Protein AF-0000000075743462 (afdb_homodimer)

Radius of gyration: 21.36 Å; Cα contacts (8 Å, |Δi|>4): 376; chains: 2; bounding box: 49×54×56 Å

Nearest PDB structures (foldseek):
  2x4h-assembly1_D  TM=9.339E-01  e=4.392E-09  Saccharolobus solfataricus P2
  2h09-assembly1_A-2  TM=7.611E-01  e=5.232E-05  Escherichia coli
  6kta-assembly1_A  TM=7.921E-01  e=6.345E-04  Halalkalibacterium halodurans C-125
  7oyk-assembly1_BBB  TM=9.539E-01  e=8.577E-03  Bacillus subtilis subsp. subtilis str. 168
  1on2-assembly1_B  TM=6.871E-01  e=6.699E-04  Bacillus subtilis

Sequence (288 aa):
MVDLGEVTVKELEYLRAINGEGSPISITSLSRKLGRSASSVYEEINHLASKGFVTKNPDGVCLTSDGKLLLELVDNSHRIIETWLVSLGFSVEEACRLASKMETTMPIEVLRKLYENMGKPSSCPHGKPITFEDTALRAVNTHNMVDLGEVTVKELEYLRAINGEGSPISITSLSRKLGRSASSVYEEINHLASKGFVTKNPDGVCLTSDGKLLLELVDNSHRIIETWLVSLGFSVEEACRLASKMETTMPIEVLRKLYENMGKPSSCPHGKPITFEDTALRAVNTHN

InterPro domains:
  IPR001367 Iron dependent repressor, metal binding and dimerisation domain [PF02742] (64-130)
  IPR022689 Iron dependent repressor [SM00529] (26-123)
  IPR036388 Winged helix-like DNA-binding domain superfamily [G3DSA:1.10.10.10] (2-131)
  IPR036390 Winged helix DNA-binding domain superfamily [SSF46785] (10-86)
  IPR036421 Iron dependent repressor, metal binding and dimerisation domain superfamily [SSF47979] (64-134)
  IPR050536 MntR/IdeR Metal-Dependent Regulators [PTHR33238] (7-140)
  IPR057524 Csa3, HTH domain [PF25212] (8-60)

Organism: Caldivirga maquilingensis (strain ATCC 700844 / DSM 13496 / JCM 10307 / IC-167) (NCBI:txid397948)

Foldseek 3Di:
DQALLVADLVRLVLLVLCPDDPPVDALVRSCVVVVHDSVVSVVSLVVCVVVVQWDADPSHIHGDPSVVLNNLQLVLLLQLQLQLVVVVPDDSVVSNVVSSVCSSPDGPVVSVVSCVVVPNDQGGPVRHGRPNVVSVVCNVPVVD/DQALLVADLVRLVLLVLCPDDPPQDALVRSCVVVVHDSVVSVVSLVVCVVVVQWDADPSHIHGDPSVVLNNLQLVLLLQLQLQLVVVVPDDSVVSNVVSSVCSSPDGPVVSVVSCVVVPNDQGGPVRHGRPNVVSVVCNVPVVD

pLDDT: mean 92.66, std 9.6, range [35.44, 98.56]

Solvent-accessible surface area (backbone atoms only — not comparable to full-atom values): 15545 Å² total; per-residue (Å²): 104,70,54,60,74,75,46,50,74,70,53,47,53,52,52,52,69,41,53,53,95,58,55,45,37,42,64,65,57,48,15,63,74,68,72,46,54,53,69,59,47,50,53,50,49,54,51,37,33,74,72,49,30,32,46,78,51,98,74,20,32,34,66,30,72,60,27,49,50,46,51,49,48,38,49,29,37,27,36,50,42,22,41,51,34,36,74,72,66,41,50,70,68,55,13,50,58,54,18,71,65,32,30,44,54,59,54,66,70,56,48,51,49,52,38,54,75,66,66,57,58,60,48,23,90,88,62,48,75,43,56,51,73,64,48,53,49,51,29,64,48,66,70,108,106,69,54,60,74,75,48,50,74,68,55,46,53,52,52,50,69,43,52,52,95,59,56,46,37,40,63,66,57,49,14,63,73,68,72,45,52,54,68,59,45,50,53,50,49,53,50,38,33,77,73,49,31,32,46,80,52,97,75,20,33,34,66,31,75,60,28,48,49,46,51,51,47,38,51,27,38,27,36,49,44,21,41,51,34,34,74,74,67,41,52,69,69,56,14,48,59,52,17,70,64,32,30,46,54,60,53,67,72,56,49,50,49,51,36,55,73,66,64,55,58,59,47,25,89,88,63,49,74,44,56,49,73,63,48,54,50,52,28,64,49,66,73,106

Structure (mmCIF, N/CA/C/O backbone):
data_AF-0000000075743462-model_v1
#
loop_
_entity.id
_entity.type
_entity.pdbx_description
1 polymer 'Iron dependent repressor'
#
loop_
_atom_site.group_PDB
_atom_site.id
_atom_site.type_symbol
_atom_site.label_atom_id
_atom_site.label_alt_id
_atom_site.label_comp_id
_atom_site.label_asym_id
_atom_site.label_entity_id
_atom_site.label_seq_id
_atom_site.pdbx_PDB_ins_code
_atom_site.Cartn_x
_atom_site.Cartn_y
_atom_site.Cartn_z
_atom_site.occupancy
_atom_site.B_iso_or_equiv
_atom_site.auth_seq_id
_atom_site.auth_comp_id
_atom_site.auth_asym_id
_atom_site.auth_atom_id
_atom_site.pdbx_PDB_model_num
ATOM 1 N N . MET A 1 1 ? -6.039 -1.307 -19.5 1 64.56 1 MET A N 1
ATOM 2 C CA . MET A 1 1 ? -4.773 -1.609 -18.844 1 64.56 1 MET A CA 1
ATOM 3 C C . MET A 1 1 ? -5.008 -2.15 -17.438 1 64.56 1 MET A C 1
ATOM 5 O O . MET A 1 1 ? -5.848 -1.629 -16.703 1 64.56 1 MET A O 1
ATOM 9 N N . VAL A 1 2 ? -4.473 -3.447 -17.234 1 73.94 2 VAL A N 1
ATOM 10 C CA . VAL A 1 2 ? -4.559 -4.047 -15.906 1 73.94 2 VAL A CA 1
ATOM 11 C C . VAL A 1 2 ? -3.461 -3.482 -15.008 1 73.94 2 VAL A C 1
ATOM 13 O O . VAL A 1 2 ? -2.289 -3.463 -15.391 1 73.94 2 VAL A O 1
ATOM 16 N N . ASP A 1 3 ? -3.971 -2.877 -13.875 1 77.25 3 ASP A N 1
ATOM 17 C CA . ASP A 1 3 ? -3.02 -2.246 -12.961 1 77.25 3 ASP A CA 1
ATOM 18 C C . ASP A 1 3 ? -3.135 -2.828 -11.555 1 77.25 3 ASP A C 1
ATOM 20 O O . ASP A 1 3 ? -4.242 -3.078 -11.07 1 77.25 3 ASP A O 1
ATOM 24 N N . LEU A 1 4 ? -1.992 -3.107 -10.922 1 77.62 4 LEU A N 1
ATOM 25 C CA . LEU A 1 4 ? -1.907 -3.713 -9.594 1 77.62 4 LEU A CA 1
ATOM 26 C C . LEU A 1 4 ? -2.785 -2.965 -8.602 1 77.62 4 LEU A C 1
ATOM 28 O O . LEU A 1 4 ? -3.389 -3.576 -7.715 1 77.62 4 LEU A O 1
ATOM 32 N N . GLY A 1 5 ? -2.82 -1.7 -8.773 1 72.69 5 GLY A N 1
ATOM 33 C CA . GLY A 1 5 ? -3.537 -0.87 -7.82 1 72.69 5 GLY A CA 1
ATOM 34 C C . GLY A 1 5 ? -5.043 -0.942 -7.98 1 72.69 5 GLY A C 1
ATOM 35 O O . GLY A 1 5 ? -5.785 -0.333 -7.207 1 72.69 5 GLY A O 1
ATOM 36 N N . GLU A 1 6 ? -5.473 -1.768 -8.844 1 74.25 6 GLU A N 1
ATOM 37 C CA . GLU A 1 6 ? -6.898 -1.86 -9.133 1 74.25 6 GLU A CA 1
ATOM 38 C C . GLU A 1 6 ? -7.582 -2.879 -8.227 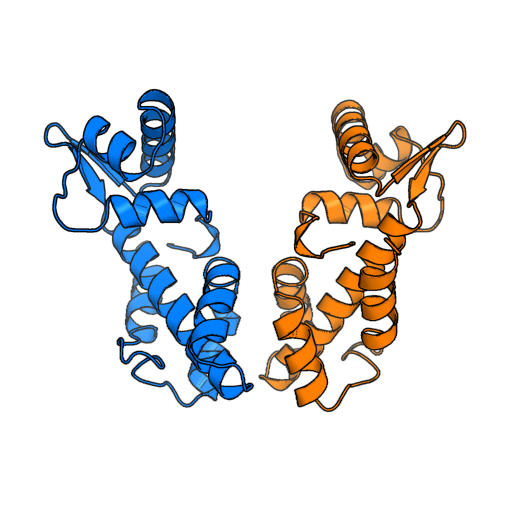1 74.25 6 GLU A C 1
ATOM 40 O O . GLU A 1 6 ? -8.805 -3.021 -8.258 1 74.25 6 GLU A O 1
ATOM 45 N N . VAL A 1 7 ? -6.773 -3.533 -7.465 1 87.62 7 VAL A N 1
ATOM 46 C CA . VAL A 1 7 ? -7.363 -4.613 -6.68 1 87.62 7 VAL A CA 1
ATOM 47 C C . VAL A 1 7 ? -7.016 -4.426 -5.203 1 87.62 7 VAL A C 1
ATOM 49 O O . VAL A 1 7 ? -5.887 -4.059 -4.867 1 87.62 7 VAL A O 1
ATOM 52 N N . THR A 1 8 ? -7.988 -4.633 -4.398 1 88.19 8 THR A N 1
ATOM 53 C CA . THR A 1 8 ? -7.766 -4.637 -2.957 1 88.19 8 THR A CA 1
ATOM 54 C C . THR A 1 8 ? -7.363 -6.027 -2.475 1 88.19 8 THR A C 1
ATOM 56 O O . THR A 1 8 ? -7.488 -7.004 -3.213 1 88.19 8 THR A O 1
ATOM 59 N N . VAL A 1 9 ? -6.898 -6.047 -1.273 1 88.62 9 VAL A N 1
ATOM 60 C CA . VAL A 1 9 ? -6.52 -7.316 -0.665 1 88.62 9 VAL A CA 1
ATOM 61 C C . VAL A 1 9 ? -7.723 -8.25 -0.631 1 88.62 9 VAL A C 1
ATOM 63 O O . VAL A 1 9 ? -7.605 -9.438 -0.947 1 88.62 9 VAL A O 1
ATOM 66 N N . LYS A 1 10 ? -8.883 -7.664 -0.327 1 91.44 10 LYS A N 1
ATOM 67 C CA . LYS A 1 10 ? -10.094 -8.469 -0.278 1 91.44 10 LYS A CA 1
ATOM 68 C C . LYS A 1 10 ? -10.453 -9.016 -1.658 1 91.44 10 LYS A C 1
ATOM 70 O O . LYS A 1 10 ? -10.773 -10.195 -1.8 1 91.44 10 LYS A O 1
ATOM 75 N N . GLU A 1 11 ? -10.383 -8.172 -2.59 1 94.38 11 GLU A N 1
ATOM 76 C CA . GLU A 1 11 ? -10.695 -8.602 -3.953 1 94.38 11 GLU A CA 1
ATOM 77 C C . GLU A 1 11 ? -9.727 -9.688 -4.422 1 94.38 11 GLU A C 1
ATOM 79 O O . GLU A 1 11 ? -10.133 -10.633 -5.105 1 94.38 11 GLU A O 1
ATOM 84 N N . LEU A 1 12 ? -8.547 -9.531 -4.023 1 94.38 12 LEU A N 1
ATOM 85 C CA . LEU A 1 12 ? -7.543 -10.523 -4.391 1 94.38 12 LEU A CA 1
ATOM 86 C C . LEU A 1 12 ? -7.891 -11.891 -3.812 1 94.38 12 LEU A C 1
ATOM 88 O O . LEU A 1 12 ? -7.703 -12.914 -4.473 1 94.38 12 LEU A O 1
ATOM 92 N N . GLU A 1 13 ? -8.383 -11.906 -2.645 1 93.75 13 GLU A N 1
ATOM 93 C CA . GLU A 1 13 ? -8.789 -13.164 -2.025 1 93.75 13 GLU A CA 1
ATOM 94 C C . GLU A 1 13 ? -9.867 -13.859 -2.85 1 93.75 13 GLU A C 1
ATOM 96 O O . GLU A 1 13 ? -9.828 -15.078 -3.02 1 93.75 13 GLU A O 1
ATOM 101 N N . TYR A 1 14 ? -10.766 -13.086 -3.307 1 95.44 14 TYR A N 1
ATOM 102 C CA . TYR A 1 14 ? -11.82 -13.641 -4.148 1 95.44 14 TYR A CA 1
ATOM 103 C C . TYR A 1 14 ? -11.25 -14.203 -5.445 1 95.44 14 TYR A C 1
ATOM 105 O O . TYR A 1 14 ? -11.578 -15.328 -5.84 1 95.44 14 TYR A O 1
ATOM 113 N N . LEU A 1 15 ? -10.391 -13.422 -6.043 1 95.75 15 LEU A N 1
ATOM 114 C CA . LEU A 1 15 ? -9.836 -13.836 -7.328 1 95.75 15 LEU A CA 1
ATOM 115 C C . LEU A 1 15 ? -9.023 -15.117 -7.18 1 95.75 15 LEU A C 1
ATOM 117 O O . LEU A 1 15 ? -9.109 -16.016 -8.023 1 95.75 15 LEU A O 1
ATOM 121 N N . ARG A 1 16 ? -8.336 -15.172 -6.16 1 94.81 16 ARG A N 1
ATOM 122 C CA . ARG A 1 16 ? -7.539 -16.375 -5.91 1 94.81 16 ARG A CA 1
ATOM 123 C C . ARG A 1 16 ? -8.438 -17.578 -5.668 1 94.81 16 ARG A C 1
ATOM 125 O O . ARG A 1 16 ? -8.141 -18.688 -6.133 1 94.81 16 ARG A O 1
ATOM 132 N N . ALA A 1 17 ? -9.469 -17.359 -4.926 1 95 17 ALA A N 1
ATOM 133 C CA . ALA A 1 17 ? -10.398 -18.453 -4.629 1 95 17 ALA A CA 1
ATOM 134 C C . ALA A 1 17 ? -11.07 -18.953 -5.902 1 95 17 ALA A C 1
ATOM 136 O O . ALA A 1 17 ? -11.367 -20.141 -6.02 1 95 17 ALA A O 1
ATOM 137 N N . ILE A 1 18 ? -11.266 -18.062 -6.727 1 96.12 18 ILE A N 1
ATOM 138 C CA . ILE A 1 18 ? -11.93 -18.391 -7.98 1 96.12 18 ILE A CA 1
ATOM 139 C C . ILE A 1 18 ? -10.953 -19.109 -8.906 1 96.12 18 ILE A C 1
ATOM 141 O O . ILE A 1 18 ? -11.352 -20 -9.672 1 96.12 18 ILE A O 1
ATOM 145 N N . ASN A 1 19 ? -9.648 -18.594 -8.648 1 88.88 19 ASN A N 1
ATOM 146 C CA . ASN A 1 19 ? -8.578 -19.141 -9.484 1 88.88 19 ASN A CA 1
ATOM 147 C C . ASN A 1 19 ? -8.234 -20.578 -9.086 1 88.88 19 ASN A C 1
ATOM 149 O O . ASN A 1 19 ? -8.086 -20.875 -7.898 1 88.88 19 ASN A O 1
ATOM 153 N N . GLY A 1 20 ? -8.516 -21.516 -9.648 1 75.75 20 GLY A N 1
ATOM 154 C CA . GLY A 1 20 ? -8.07 -22.859 -9.297 1 75.75 20 GLY A CA 1
ATOM 155 C C . GLY A 1 20 ? -9.031 -23.938 -9.75 1 75.75 20 GLY A C 1
ATOM 156 O O . GLY A 1 20 ? -9.914 -23.688 -10.57 1 75.75 20 GLY A O 1
ATOM 157 N N . GLU A 1 21 ? -8.68 -24.969 -8.953 1 67.88 21 GLU A N 1
ATOM 158 C CA . GLU A 1 21 ? -9.414 -26.188 -9.289 1 67.88 21 GLU A CA 1
ATOM 159 C C . GLU A 1 21 ? -10.891 -26.062 -8.922 1 67.88 21 GLU A C 1
ATOM 161 O O . GLU A 1 21 ? -11.227 -25.625 -7.82 1 67.88 21 GLU A O 1
ATOM 166 N N . GLY A 1 22 ? -11.734 -26.094 -9.977 1 72.94 22 GLY A N 1
ATOM 167 C CA . GLY A 1 22 ? -13.172 -26.094 -9.719 1 72.94 22 GLY A CA 1
ATOM 168 C C . GLY A 1 22 ? -13.891 -24.953 -10.422 1 72.94 22 GLY A C 1
ATOM 169 O O . GLY A 1 22 ? -15.07 -24.703 -10.164 1 72.94 22 GLY A O 1
ATOM 170 N N . SER A 1 23 ? -12.984 -24.266 -11.047 1 83.12 23 SER A N 1
ATOM 171 C CA . SER A 1 23 ? -13.648 -23.219 -11.82 1 83.12 23 SER A CA 1
ATOM 172 C C . SER A 1 23 ? -14.344 -23.797 -13.047 1 83.12 23 SER A C 1
ATOM 174 O O . SER A 1 23 ? -13.82 -24.719 -13.688 1 83.12 23 SER A O 1
ATOM 176 N N . PRO A 1 24 ? -15.531 -23.422 -13.281 1 93.25 24 PRO A N 1
ATOM 177 C CA . PRO A 1 24 ? -16.312 -22.375 -12.625 1 93.25 24 PRO A CA 1
ATOM 178 C C . PRO A 1 24 ? -16.797 -22.797 -11.227 1 93.25 24 PRO A C 1
ATOM 180 O O . PRO A 1 24 ? -17 -23.984 -10.969 1 93.25 24 PRO A O 1
ATOM 183 N N . ILE A 1 25 ? -16.891 -21.828 -10.367 1 95.69 25 ILE A N 1
ATOM 184 C CA . ILE A 1 25 ? -17.266 -22.094 -8.984 1 95.69 25 ILE A CA 1
ATOM 185 C C . ILE A 1 25 ? -18.578 -21.375 -8.664 1 95.69 25 ILE A C 1
ATOM 187 O O . ILE A 1 25 ? -18.797 -20.25 -9.094 1 95.69 25 ILE A O 1
ATOM 191 N N . SER A 1 26 ? -19.422 -22 -7.922 1 95 26 SER A N 1
ATOM 192 C CA . SER A 1 26 ? -20.719 -21.406 -7.574 1 95 26 SER A CA 1
ATOM 193 C C . SER A 1 26 ? -20.578 -20.406 -6.43 1 95 26 SER A C 1
ATOM 195 O O . SER A 1 26 ? -19.609 -20.469 -5.66 1 95 26 SER A O 1
ATOM 197 N N . ILE A 1 27 ? -21.562 -19.578 -6.309 1 95.12 27 ILE A N 1
ATOM 198 C CA . ILE A 1 27 ? -21.609 -18.609 -5.223 1 95.12 27 ILE A CA 1
ATOM 199 C C . ILE A 1 27 ? -21.609 -19.328 -3.877 1 95.12 27 ILE A C 1
ATOM 201 O O . ILE A 1 27 ? -20.906 -18.922 -2.945 1 95.12 27 ILE A O 1
ATOM 205 N N . THR A 1 28 ? -22.312 -20.422 -3.848 1 95.19 28 THR A N 1
ATOM 206 C CA . THR A 1 28 ? -22.406 -21.188 -2.613 1 95.19 28 THR A CA 1
ATOM 207 C C . THR A 1 28 ? -21.047 -21.781 -2.229 1 95.19 28 THR A C 1
ATOM 209 O O . THR A 1 28 ? -20.641 -21.688 -1.07 1 95.19 28 THR A O 1
ATOM 212 N N . SER A 1 29 ? -20.375 -22.359 -3.135 1 95.12 29 SER A N 1
ATOM 213 C CA . SER A 1 29 ? -19.062 -22.938 -2.879 1 95.12 29 SER A CA 1
ATOM 214 C C . SER A 1 29 ? -18.062 -21.859 -2.482 1 95.12 29 SER A C 1
ATOM 216 O O . SER A 1 29 ? -17.234 -22.062 -1.598 1 95.12 29 SER A O 1
ATOM 218 N N . LEU A 1 30 ? -18.125 -20.719 -3.145 1 95.5 30 LEU A N 1
ATOM 219 C CA . LEU A 1 30 ? -17.25 -19.609 -2.818 1 95.5 30 LEU A CA 1
ATOM 220 C C . LEU A 1 30 ? -17.5 -19.109 -1.4 1 95.5 30 LEU A C 1
ATOM 222 O O . LEU A 1 30 ? -16.562 -18.797 -0.666 1 95.5 30 LEU A O 1
ATOM 226 N N . SER A 1 31 ? -18.75 -18.984 -1.075 1 96.62 31 SER A N 1
ATOM 227 C CA . SER A 1 31 ? -19.156 -18.562 0.267 1 96.62 31 SER A CA 1
ATOM 228 C C . SER A 1 31 ? -18.547 -19.484 1.329 1 96.62 31 SER A C 1
ATOM 230 O O . SER A 1 31 ? -17.984 -19 2.322 1 96.62 31 SER A O 1
ATOM 232 N N . ARG A 1 32 ? -18.562 -20.75 1.104 1 95.69 32 ARG A N 1
ATOM 233 C CA . ARG A 1 32 ? -18 -21.734 2.025 1 95.69 32 ARG A CA 1
ATOM 234 C C . ARG A 1 32 ? -16.484 -21.609 2.092 1 95.69 32 ARG A C 1
ATOM 236 O O . ARG A 1 32 ? -15.898 -21.594 3.18 1 95.69 32 ARG A O 1
ATOM 243 N N . LYS A 1 33 ? -15.945 -21.5 0.916 1 94.12 33 LYS A N 1
ATOM 244 C CA . LYS A 1 33 ? -14.492 -21.422 0.81 1 94.12 33 LYS A CA 1
ATOM 245 C C . LYS A 1 33 ? -13.945 -20.188 1.521 1 94.12 33 LYS A C 1
ATOM 247 O O . LYS A 1 33 ? -12.883 -20.25 2.143 1 94.12 33 LYS A O 1
ATOM 252 N N . LEU A 1 34 ? -14.609 -19.062 1.495 1 95.62 34 LEU A N 1
ATOM 253 C CA . LEU A 1 34 ? -14.117 -17.781 2 1 95.62 34 LEU A CA 1
ATOM 254 C C . LEU A 1 34 ? -14.664 -17.5 3.396 1 95.62 34 LEU A C 1
ATOM 256 O O . LEU A 1 34 ? -14.211 -16.578 4.07 1 95.62 34 LEU A O 1
ATOM 260 N N . GLY A 1 35 ? -15.578 -18.203 3.807 1 97.12 35 GLY A N 1
ATOM 261 C CA . GLY A 1 35 ? -16.203 -17.953 5.098 1 97.12 35 GLY A CA 1
ATOM 262 C C . GLY A 1 35 ? -16.984 -16.656 5.148 1 97.12 35 GLY A C 1
ATOM 263 O O . GLY A 1 35 ? -16.859 -15.883 6.098 1 97.12 35 GLY A O 1
ATOM 264 N N . ARG A 1 36 ? -17.719 -16.406 4.062 1 97.38 36 ARG A N 1
ATOM 265 C CA . ARG A 1 36 ? -18.531 -15.195 3.936 1 97.38 36 ARG A CA 1
ATOM 266 C C . ARG A 1 36 ? -19.953 -15.539 3.537 1 97.38 36 ARG A C 1
ATOM 268 O O . ARG A 1 36 ? -20.219 -16.609 2.969 1 97.38 36 ARG A O 1
ATOM 275 N N . SER A 1 37 ? -20.859 -14.633 3.801 1 97.75 37 SER A N 1
ATOM 276 C CA . SER A 1 37 ? -22.25 -14.883 3.438 1 97.75 37 SER A CA 1
ATOM 277 C C . SER A 1 37 ? -22.438 -14.891 1.923 1 97.75 37 SER A C 1
ATOM 279 O O . SER A 1 37 ? -21.734 -14.172 1.205 1 97.75 37 SER A O 1
ATOM 281 N N . ALA A 1 38 ? -23.438 -15.688 1.488 1 96.88 38 ALA A N 1
ATOM 282 C CA . ALA A 1 38 ? -23.734 -15.758 0.06 1 96.88 38 ALA A CA 1
ATOM 283 C C . ALA A 1 38 ? -24.094 -14.383 -0.497 1 96.88 38 ALA A C 1
ATOM 285 O O . ALA A 1 38 ? -23.734 -14.055 -1.63 1 96.88 38 ALA A O 1
ATOM 286 N N . SER A 1 39 ? -24.766 -13.633 0.289 1 97.81 39 SER A N 1
ATOM 287 C CA . SER A 1 39 ? -25.156 -12.297 -0.145 1 97.81 39 SER A CA 1
ATOM 288 C C . SER A 1 39 ? -23.938 -11.398 -0.341 1 97.81 39 SER A C 1
ATOM 290 O O . SER A 1 39 ? -23.844 -10.664 -1.324 1 97.81 39 SER A O 1
ATOM 292 N N . SER A 1 40 ? -22.938 -11.453 0.604 1 96.88 40 SER A N 1
ATOM 293 C CA . SER A 1 40 ? -21.719 -10.672 0.495 1 96.88 40 SER A CA 1
ATOM 294 C C . SER A 1 40 ? -20.891 -11.109 -0.709 1 96.88 40 SER A C 1
ATOM 296 O O . SER A 1 40 ? -20.344 -10.273 -1.438 1 96.88 40 SER A O 1
ATOM 298 N N . VAL A 1 41 ? -20.844 -12.383 -0.84 1 97.25 41 VAL A N 1
ATOM 299 C CA . VAL A 1 41 ? -20.094 -12.93 -1.963 1 97.25 41 VAL A CA 1
ATOM 300 C C . VAL A 1 41 ? -20.734 -12.508 -3.277 1 97.25 41 VAL A C 1
ATOM 302 O O . VAL A 1 41 ? -20.047 -12.094 -4.211 1 97.25 41 VAL A O 1
ATOM 305 N N . TYR A 1 42 ? -22.031 -12.594 -3.35 1 96.94 42 TYR A N 1
ATOM 306 C CA . TYR A 1 42 ? -22.75 -12.188 -4.547 1 96.94 42 TYR A CA 1
ATOM 307 C C . TYR A 1 42 ? -22.469 -10.727 -4.891 1 96.94 42 TYR A C 1
ATOM 309 O O . TYR A 1 42 ? -22.172 -10.406 -6.043 1 96.94 42 TYR A O 1
ATOM 317 N N . GLU A 1 43 ? -22.531 -9.945 -3.961 1 97.81 43 GLU A N 1
ATOM 318 C CA . GLU A 1 43 ? -22.281 -8.523 -4.16 1 97.81 43 GLU A CA 1
ATOM 319 C C . GLU A 1 43 ? -20.859 -8.273 -4.648 1 97.81 43 GLU A C 1
ATOM 321 O O . GLU A 1 43 ? -20.641 -7.48 -5.566 1 97.81 43 GLU A O 1
ATOM 326 N N . GLU A 1 44 ? -19.906 -8.969 -4.047 1 97.12 44 GLU A N 1
ATOM 327 C CA . GLU A 1 44 ? -18.516 -8.789 -4.43 1 97.12 44 GLU A CA 1
ATOM 328 C C . GLU A 1 44 ? -18.25 -9.305 -5.844 1 97.12 44 GLU A C 1
ATOM 330 O O . GLU A 1 44 ? -17.484 -8.703 -6.598 1 97.12 44 GLU A O 1
ATOM 335 N N . ILE A 1 45 ? -18.906 -10.344 -6.129 1 97.25 45 ILE A N 1
ATOM 336 C CA . ILE A 1 45 ? -18.766 -10.891 -7.473 1 97.25 45 ILE A CA 1
ATOM 337 C C . ILE A 1 45 ? -19.312 -9.906 -8.5 1 97.25 45 ILE A C 1
ATOM 339 O O . ILE A 1 45 ? -18.719 -9.703 -9.555 1 97.25 45 ILE A O 1
ATOM 343 N N . ASN A 1 46 ? -20.438 -9.328 -8.203 1 97.56 46 ASN A N 1
ATOM 344 C CA . ASN A 1 46 ? -20.984 -8.297 -9.086 1 97.56 46 ASN A CA 1
ATOM 345 C C . ASN A 1 46 ? -20.016 -7.129 -9.25 1 97.56 46 ASN A C 1
ATOM 347 O O . ASN A 1 46 ? -19.844 -6.605 -10.352 1 97.56 46 ASN A O 1
ATOM 351 N N . HIS A 1 47 ? -19.375 -6.781 -8.234 1 96.88 47 HIS A N 1
ATOM 352 C CA . HIS A 1 47 ? -18.391 -5.711 -8.266 1 96.88 47 HIS A CA 1
ATOM 353 C C . HIS A 1 47 ? -17.203 -6.09 -9.141 1 96.88 47 HIS A C 1
ATOM 355 O O . HIS A 1 47 ? -16.766 -5.305 -9.992 1 96.88 47 HIS A O 1
ATOM 361 N N . LEU A 1 48 ? -16.719 -7.277 -8.938 1 96.69 48 LEU A N 1
ATOM 362 C CA . LEU A 1 48 ? -15.578 -7.758 -9.703 1 96.69 48 LEU A CA 1
ATOM 363 C C . LEU A 1 48 ? -15.938 -7.91 -11.18 1 96.69 48 LEU A C 1
ATOM 365 O O . LEU A 1 48 ? -15.094 -7.695 -12.055 1 96.69 48 LEU A O 1
ATOM 369 N N . ALA A 1 49 ? -17.172 -8.297 -11.43 1 96.88 49 ALA A N 1
ATOM 370 C CA . ALA A 1 49 ? -17.656 -8.391 -12.805 1 96.88 49 ALA A CA 1
ATOM 371 C C . ALA A 1 49 ? -17.703 -7.012 -13.469 1 96.88 49 ALA A C 1
ATOM 373 O O . ALA A 1 49 ? -17.344 -6.863 -14.633 1 96.88 49 ALA A O 1
ATOM 374 N N . SER A 1 50 ? -18.125 -6.051 -12.711 1 96.38 50 SER A N 1
ATOM 375 C CA . SER A 1 50 ? -18.203 -4.691 -13.234 1 96.38 50 SER A CA 1
ATOM 376 C C . SER A 1 50 ? -16.812 -4.156 -13.562 1 96.38 50 SER A C 1
ATOM 378 O O . SER A 1 50 ? -16.656 -3.297 -14.43 1 96.38 50 SER A O 1
ATOM 380 N N . LYS A 1 51 ? -15.789 -4.715 -12.922 1 94.94 51 LYS A N 1
ATOM 381 C CA . LYS A 1 51 ? -14.406 -4.328 -13.18 1 94.94 51 LYS A CA 1
ATOM 382 C C . LYS A 1 51 ? -13.812 -5.141 -14.328 1 94.94 51 LYS A C 1
ATOM 384 O O . LYS A 1 51 ? -12.68 -4.895 -14.75 1 94.94 51 LYS A O 1
ATOM 389 N N . GLY A 1 52 ? -14.531 -6.172 -14.688 1 94.94 52 GLY A N 1
ATOM 390 C CA . GLY A 1 52 ? -14.109 -6.984 -15.82 1 94.94 52 GLY A CA 1
ATOM 391 C C . GLY A 1 52 ? -13.172 -8.109 -15.43 1 94.94 52 GLY A C 1
ATOM 392 O O . GLY A 1 52 ? -12.508 -8.688 -16.281 1 94.94 52 GLY A O 1
ATOM 393 N N . PHE A 1 53 ? -13.125 -8.492 -14.141 1 96.31 53 PHE A N 1
ATOM 394 C CA . PHE A 1 53 ? -12.148 -9.477 -13.695 1 96.31 53 PHE A CA 1
ATOM 395 C C . PHE A 1 53 ? -12.773 -10.867 -13.609 1 96.31 53 PHE A C 1
ATOM 397 O O . PHE A 1 53 ? -12.062 -11.875 -13.602 1 96.31 53 PHE A O 1
ATOM 404 N N . VAL A 1 54 ? -14.148 -10.883 -13.516 1 96.88 54 VAL A N 1
ATOM 405 C CA . VAL A 1 54 ? -14.836 -12.164 -13.461 1 96.88 54 VAL A CA 1
ATOM 406 C C . VAL A 1 54 ? -16.078 -12.133 -14.359 1 96.88 54 VAL A C 1
ATOM 408 O O . VAL A 1 54 ? -16.531 -11.062 -14.758 1 96.88 54 VAL A O 1
ATOM 411 N N . THR A 1 55 ? -16.547 -13.273 -14.672 1 96.5 55 THR A N 1
ATOM 412 C CA . THR A 1 55 ? -17.812 -13.438 -15.375 1 96.5 55 THR A CA 1
ATOM 413 C C . THR A 1 55 ? -18.656 -14.531 -14.719 1 96.5 55 THR A C 1
ATOM 415 O O . THR A 1 55 ? -18.125 -15.438 -14.078 1 96.5 55 THR A O 1
ATOM 418 N N . LYS A 1 56 ? -19.906 -14.258 -14.812 1 94.25 56 LYS A N 1
ATOM 419 C CA . LYS A 1 56 ? -20.875 -15.227 -14.289 1 94.25 56 LYS A CA 1
ATOM 420 C C . LYS A 1 56 ? -21.609 -15.93 -15.422 1 94.25 56 LYS A C 1
ATOM 422 O O . LYS A 1 56 ? -22.078 -15.289 -16.375 1 94.25 56 LYS A O 1
ATOM 427 N N . ASN A 1 57 ? -21.547 -17.234 -15.352 1 90.94 57 ASN A N 1
ATOM 428 C CA . ASN A 1 57 ? -22.344 -18.031 -16.281 1 90.94 57 ASN A CA 1
ATOM 429 C C . ASN A 1 57 ? -23.156 -19.094 -15.555 1 90.94 57 ASN A C 1
ATOM 431 O O . ASN A 1 57 ? -23.094 -19.203 -14.328 1 90.94 57 ASN A O 1
ATOM 435 N N . PRO A 1 58 ? -23.953 -19.844 -16.297 1 91.75 58 PRO A N 1
ATOM 436 C CA . PRO A 1 58 ? -24.812 -20.844 -15.648 1 91.75 58 PRO A CA 1
ATOM 437 C C . PRO A 1 58 ? -24 -21.891 -14.867 1 91.75 58 PRO A C 1
ATOM 439 O O . PRO A 1 58 ? -24.516 -22.469 -13.906 1 91.75 58 PRO A O 1
ATOM 442 N N . ASP A 1 59 ? -22.734 -22.094 -15.25 1 91.69 59 ASP A N 1
ATOM 443 C CA . ASP A 1 59 ? -21.906 -23.094 -14.602 1 91.69 59 ASP A CA 1
ATOM 444 C C . ASP A 1 59 ? -21.219 -22.531 -13.359 1 91.69 59 ASP A C 1
ATOM 446 O O . ASP A 1 59 ? -20.672 -23.281 -12.547 1 91.69 59 ASP A O 1
ATOM 450 N N . GLY A 1 60 ? -21.234 -21.172 -13.312 1 95.88 60 GLY A N 1
ATOM 451 C CA . GLY A 1 60 ? -20.609 -20.547 -12.156 1 95.88 60 GLY A CA 1
ATOM 452 C C . GLY A 1 60 ? -19.781 -19.328 -12.508 1 95.88 60 GLY A C 1
ATOM 453 O O . GLY A 1 60 ? -20 -18.703 -13.539 1 95.88 60 GLY A O 1
ATOM 454 N N . VAL A 1 61 ? -18.922 -19 -11.578 1 97.19 61 VAL A N 1
ATOM 455 C CA . VAL A 1 61 ? -18.078 -17.812 -11.719 1 97.19 61 VAL A CA 1
ATOM 456 C C . VAL A 1 61 ? -16.688 -18.234 -12.172 1 97.19 61 VAL A C 1
ATOM 458 O O . VAL A 1 61 ? -16.125 -19.219 -11.672 1 97.19 61 VAL A O 1
ATOM 461 N N . CYS A 1 62 ? -16.172 -17.516 -13.133 1 96.69 62 CYS A N 1
ATOM 462 C CA . CYS A 1 62 ? -14.82 -17.766 -13.602 1 96.69 62 CYS A CA 1
ATOM 463 C C . CYS A 1 62 ? -14.062 -16.469 -13.797 1 96.69 62 CYS A C 1
ATOM 465 O O . CYS A 1 62 ? -14.672 -15.398 -13.93 1 96.69 62 CYS A O 1
ATOM 467 N N . LEU A 1 63 ? -12.734 -16.578 -13.805 1 96.44 63 LEU A N 1
ATOM 468 C CA . LEU A 1 63 ? -11.906 -15.414 -14.117 1 96.44 63 LEU A CA 1
ATOM 469 C C . LEU A 1 63 ? -11.953 -15.102 -15.609 1 96.44 63 LEU A C 1
ATOM 471 O O . LEU A 1 63 ? -11.961 -16.016 -16.438 1 96.44 63 LEU A O 1
ATOM 475 N N . THR A 1 64 ? -12.023 -13.828 -15.914 1 94.69 64 THR A N 1
ATOM 476 C CA . THR A 1 64 ? -11.758 -13.43 -17.297 1 94.69 64 THR A CA 1
ATOM 477 C C . THR A 1 64 ? -10.258 -13.461 -17.594 1 94.69 64 THR A C 1
ATOM 479 O O . THR A 1 64 ? -9.453 -13.75 -16.703 1 94.69 64 THR A O 1
ATOM 482 N N . SER A 1 65 ? -9.93 -13.141 -18.875 1 93.44 65 SER A N 1
ATOM 483 C CA . SER A 1 65 ? -8.523 -13.023 -19.234 1 93.44 65 SER A CA 1
ATOM 484 C C . SER A 1 65 ? -7.836 -11.914 -18.453 1 93.44 65 SER A C 1
ATOM 486 O O . SER A 1 65 ? -6.688 -12.07 -18.031 1 93.44 65 SER A O 1
ATOM 488 N N . ASP A 1 66 ? -8.531 -10.836 -18.203 1 93.75 66 ASP A N 1
ATOM 489 C CA . ASP A 1 66 ? -7.996 -9.719 -17.422 1 93.75 66 ASP A CA 1
ATOM 490 C C . ASP A 1 66 ? -7.812 -10.109 -15.961 1 93.75 66 ASP A C 1
ATOM 492 O O . ASP A 1 66 ? -6.832 -9.719 -15.328 1 93.75 66 ASP A O 1
ATOM 496 N N . GLY A 1 67 ? -8.742 -10.898 -15.453 1 94.44 67 GLY A N 1
ATOM 497 C CA . GLY A 1 67 ? -8.625 -11.383 -14.086 1 94.44 67 GLY A CA 1
ATOM 498 C C . GLY A 1 67 ? -7.422 -12.281 -13.883 1 94.44 67 GLY A C 1
ATOM 499 O O . GLY A 1 67 ? -6.707 -12.156 -12.883 1 94.44 67 GLY A O 1
ATOM 500 N N . LYS A 1 68 ? -7.25 -13.109 -14.828 1 93.88 68 LYS A N 1
ATOM 501 C CA . LYS A 1 68 ? -6.098 -14 -14.766 1 93.88 68 LYS A CA 1
ATOM 502 C C . LYS A 1 68 ? -4.793 -13.211 -14.859 1 93.88 68 LYS A C 1
ATOM 504 O O . LYS A 1 68 ? -3.844 -13.484 -14.117 1 93.88 68 LYS A O 1
ATOM 509 N N . LEU A 1 69 ? -4.785 -12.328 -15.742 1 93.88 69 LEU A N 1
ATOM 510 C CA . LEU A 1 69 ? -3.6 -11.492 -15.938 1 93.88 69 LEU A CA 1
ATOM 511 C C . LEU A 1 69 ? -3.281 -10.703 -14.672 1 93.88 69 LEU A C 1
ATOM 513 O O . LEU A 1 69 ? -2.117 -10.578 -14.289 1 93.88 69 LEU A O 1
ATOM 517 N N . LEU A 1 70 ? -4.273 -10.211 -14.031 1 94.69 70 LEU A N 1
ATOM 518 C CA . LEU A 1 70 ? -4.082 -9.469 -12.789 1 94.69 70 LEU A CA 1
ATOM 519 C C . LEU A 1 70 ? -3.457 -10.352 -11.719 1 94.69 70 LEU A C 1
ATOM 521 O O . LEU A 1 70 ? -2.529 -9.93 -11.023 1 94.69 70 LEU A O 1
ATOM 525 N N . LEU A 1 71 ? -3.93 -11.547 -11.594 1 94.81 71 LEU A N 1
ATOM 526 C CA . LEU A 1 71 ? -3.377 -12.469 -10.609 1 94.81 71 LEU A CA 1
ATOM 527 C C . LEU A 1 71 ? -1.914 -12.781 -10.914 1 94.81 71 LEU A C 1
ATOM 529 O O . LEU A 1 71 ? -1.087 -12.859 -10.008 1 94.81 71 LEU A O 1
ATOM 533 N N . GLU A 1 72 ? -1.677 -12.938 -12.148 1 94.88 72 GLU A N 1
ATOM 534 C CA . GLU A 1 72 ? -0.297 -13.203 -12.547 1 94.88 72 GLU A CA 1
ATOM 535 C C . GLU A 1 72 ? 0.608 -12.023 -12.203 1 94.88 72 GLU A C 1
ATOM 537 O O . GLU A 1 72 ? 1.731 -12.211 -11.734 1 94.88 72 GLU A O 1
ATOM 542 N N . LEU A 1 73 ? 0.112 -10.867 -12.484 1 95.31 73 LEU A N 1
ATOM 543 C CA . LEU A 1 73 ? 0.863 -9.664 -12.156 1 95.31 73 LEU A CA 1
ATOM 544 C C . LEU A 1 73 ? 1.133 -9.586 -10.656 1 95.31 73 LEU A C 1
ATOM 546 O O . LEU A 1 73 ? 2.25 -9.273 -10.234 1 95.31 73 LEU A O 1
ATOM 550 N N . VAL A 1 74 ? 0.122 -9.883 -9.898 1 96.19 74 VAL A N 1
ATOM 551 C CA . VAL A 1 74 ? 0.252 -9.828 -8.445 1 96.19 74 VAL A CA 1
ATOM 552 C C . VAL A 1 74 ? 1.257 -10.875 -7.977 1 96.19 74 VAL A C 1
ATOM 554 O O . VAL A 1 74 ? 2.084 -10.594 -7.102 1 96.19 74 VAL A O 1
ATOM 557 N N . ASP A 1 75 ? 1.198 -12.023 -8.531 1 96.19 75 ASP A N 1
ATOM 558 C CA . ASP A 1 75 ? 2.131 -13.086 -8.164 1 96.19 75 ASP A CA 1
ATOM 559 C C . ASP A 1 75 ? 3.572 -12.68 -8.469 1 96.19 75 ASP A C 1
ATOM 561 O O . ASP A 1 75 ? 4.469 -12.891 -7.648 1 96.19 75 ASP A O 1
ATOM 565 N N . ASN A 1 76 ? 3.764 -12.195 -9.648 1 97.56 76 ASN A N 1
ATOM 566 C CA . ASN A 1 76 ? 5.094 -11.703 -9.984 1 97.56 76 ASN A CA 1
ATOM 567 C C . ASN A 1 76 ? 5.551 -10.609 -9.023 1 97.56 76 ASN A C 1
ATOM 569 O O . ASN A 1 76 ? 6.695 -10.617 -8.57 1 97.56 76 ASN A O 1
ATOM 573 N N . SER A 1 77 ? 4.652 -9.711 -8.781 1 97.19 77 SER A N 1
ATOM 574 C CA . SER A 1 77 ? 4.949 -8.648 -7.828 1 97.19 77 SER A CA 1
ATOM 575 C C . SER A 1 77 ? 5.387 -9.219 -6.48 1 97.19 77 SER A C 1
ATOM 577 O O . SER A 1 77 ? 6.445 -8.852 -5.965 1 97.19 77 SER A O 1
ATOM 579 N N . HIS A 1 78 ? 4.66 -10.117 -5.977 1 97.62 78 HIS A N 1
ATOM 580 C CA . HIS A 1 78 ? 4.965 -10.773 -4.715 1 97.62 78 HIS A CA 1
ATOM 581 C C . HIS A 1 78 ? 6.344 -11.422 -4.754 1 97.62 78 HIS A C 1
ATOM 583 O O . HIS A 1 78 ? 7.152 -11.234 -3.838 1 97.62 78 HIS A O 1
ATOM 589 N N . ARG A 1 79 ? 6.598 -12.102 -5.781 1 98.56 79 ARG A N 1
ATOM 590 C CA . ARG A 1 79 ? 7.832 -12.867 -5.898 1 98.56 79 ARG A CA 1
ATOM 591 C C . ARG A 1 79 ? 9.039 -11.953 -6.047 1 98.56 79 ARG A C 1
ATOM 593 O O . ARG A 1 79 ? 10.109 -12.227 -5.5 1 98.56 79 ARG A O 1
ATOM 600 N N . ILE A 1 80 ? 8.891 -10.891 -6.762 1 98.44 80 ILE A N 1
ATOM 601 C CA . ILE A 1 80 ? 9.961 -9.914 -6.906 1 98.44 80 ILE A CA 1
ATOM 602 C C . ILE A 1 80 ? 10.25 -9.266 -5.555 1 98.44 80 ILE A C 1
ATOM 604 O O . ILE A 1 80 ? 11.406 -9.18 -5.133 1 98.44 80 ILE A O 1
ATOM 608 N N . ILE A 1 81 ? 9.234 -8.875 -4.871 1 98.5 81 ILE A N 1
ATOM 609 C CA . ILE A 1 81 ? 9.391 -8.211 -3.584 1 98.5 81 ILE A CA 1
ATOM 610 C C . ILE A 1 81 ? 10.031 -9.164 -2.578 1 98.5 81 ILE A C 1
ATOM 612 O O . ILE A 1 81 ? 10.945 -8.781 -1.846 1 98.5 81 ILE A O 1
ATOM 616 N N . GLU A 1 82 ? 9.539 -10.312 -2.613 1 98.44 82 GLU A N 1
ATOM 617 C CA . GLU A 1 82 ? 10.094 -11.328 -1.722 1 98.44 82 GLU A CA 1
ATOM 618 C C . GLU A 1 82 ? 11.586 -11.516 -1.956 1 98.44 82 GLU A C 1
ATOM 620 O O . GLU A 1 82 ? 12.367 -11.586 -1.003 1 98.44 82 GLU A O 1
ATOM 625 N N . THR A 1 83 ? 11.969 -11.672 -3.16 1 98.56 83 THR A N 1
ATOM 626 C CA . THR A 1 83 ? 13.367 -11.828 -3.533 1 98.56 83 THR A CA 1
ATOM 627 C C . THR A 1 83 ? 14.188 -10.633 -3.074 1 98.56 83 THR A C 1
ATOM 629 O O . THR A 1 83 ? 15.273 -10.789 -2.514 1 98.56 83 THR A O 1
ATOM 632 N N . TRP A 1 84 ? 13.641 -9.461 -3.258 1 98.44 84 TRP A N 1
ATOM 633 C CA . TRP A 1 84 ? 14.281 -8.227 -2.816 1 98.44 84 TRP A CA 1
ATOM 634 C C . TRP A 1 84 ? 14.461 -8.219 -1.301 1 98.44 84 TRP A C 1
ATOM 636 O O . TRP A 1 84 ? 15.547 -7.934 -0.797 1 98.44 84 TRP A O 1
ATOM 646 N N . LEU A 1 85 ? 13.461 -8.586 -0.576 1 98.44 85 LEU A N 1
ATOM 647 C CA . LEU A 1 85 ? 13.492 -8.555 0.882 1 98.44 85 LEU A CA 1
ATOM 648 C C . LEU A 1 85 ? 14.508 -9.547 1.432 1 98.44 85 LEU A C 1
ATOM 650 O O . LEU A 1 85 ? 15.195 -9.258 2.416 1 98.44 85 LEU A O 1
ATOM 654 N N . VAL A 1 86 ? 14.602 -10.648 0.817 1 98.31 86 VAL A N 1
ATOM 655 C CA . VAL A 1 86 ? 15.602 -11.617 1.229 1 98.31 86 VAL A CA 1
ATOM 656 C C . VAL A 1 86 ? 17 -11.039 1.02 1 98.31 86 VAL A C 1
ATOM 658 O O . VAL A 1 86 ? 17.875 -11.203 1.868 1 98.31 86 VAL A O 1
ATOM 661 N N . SER A 1 87 ? 17.156 -10.367 -0.052 1 96.38 87 SER A N 1
ATOM 662 C CA . SER A 1 87 ? 18.453 -9.742 -0.317 1 96.38 87 SER A CA 1
ATOM 663 C C . SER A 1 87 ? 18.766 -8.672 0.716 1 96.38 87 SER A C 1
ATOM 665 O O . SER A 1 87 ? 19.938 -8.336 0.933 1 96.38 87 SER A O 1
ATOM 667 N N . LEU A 1 88 ? 17.766 -8.117 1.332 1 95.81 88 LEU A N 1
ATOM 668 C CA . LEU A 1 88 ? 17.953 -7.094 2.355 1 95.81 88 LEU A CA 1
ATOM 669 C C . LEU A 1 88 ? 18.297 -7.73 3.701 1 95.81 88 LEU A C 1
ATOM 671 O O . LEU A 1 88 ? 18.672 -7.027 4.641 1 95.81 88 LEU A O 1
ATOM 675 N N . GLY A 1 89 ? 18.016 -9.078 3.812 1 96.75 89 GLY A N 1
ATOM 676 C CA . GLY A 1 89 ? 18.422 -9.758 5.035 1 96.75 89 GLY A CA 1
ATOM 677 C C . GLY A 1 89 ? 17.25 -10.383 5.777 1 96.75 89 GLY A C 1
ATOM 678 O O . GLY A 1 89 ? 17.422 -10.922 6.871 1 96.75 89 GLY A O 1
ATOM 679 N N . PHE A 1 90 ? 16.125 -10.344 5.242 1 98.06 90 PHE A N 1
ATOM 680 C CA . PHE A 1 90 ? 14.984 -11.008 5.875 1 98.06 90 PHE A CA 1
ATOM 681 C C . PHE A 1 90 ? 15.023 -12.508 5.609 1 98.06 90 PHE A C 1
ATOM 683 O O . PHE A 1 90 ? 15.547 -12.953 4.586 1 98.06 90 PHE A O 1
ATOM 690 N N . SER A 1 91 ? 14.461 -13.242 6.578 1 98.06 91 SER A N 1
ATOM 691 C CA . SER A 1 91 ? 14.25 -14.656 6.293 1 98.06 91 SER A CA 1
ATOM 692 C C . SER A 1 91 ? 13.211 -14.852 5.191 1 98.06 91 SER A C 1
ATOM 694 O O . SER A 1 91 ? 12.422 -13.945 4.91 1 98.06 91 SER A O 1
ATOM 696 N N . VAL A 1 92 ? 13.211 -16 4.637 1 97.81 92 VAL A N 1
ATOM 697 C CA . VAL A 1 92 ? 12.266 -16.312 3.57 1 97.81 92 VAL A CA 1
ATOM 698 C C . VAL A 1 92 ? 10.836 -16.172 4.09 1 97.81 92 VAL A C 1
ATOM 700 O O . VAL A 1 92 ? 9.977 -15.602 3.41 1 97.81 92 VAL A O 1
ATOM 703 N N . GLU A 1 93 ? 10.586 -16.594 5.27 1 97.88 93 GLU A N 1
ATOM 704 C CA . GLU A 1 93 ? 9.258 -16.531 5.871 1 97.88 93 GLU A CA 1
ATOM 705 C C . GLU A 1 93 ? 8.828 -15.086 6.117 1 97.88 93 GLU A C 1
ATOM 707 O O . GLU A 1 93 ? 7.711 -14.703 5.773 1 97.88 93 GLU A O 1
ATOM 712 N N . GLU A 1 94 ? 9.703 -14.297 6.668 1 97.88 94 GLU A N 1
ATOM 713 C CA . GLU A 1 94 ? 9.406 -12.891 6.902 1 97.88 94 GLU A CA 1
ATOM 714 C C . GLU A 1 94 ? 9.18 -12.148 5.586 1 97.88 94 GLU A C 1
ATOM 716 O O . GLU A 1 94 ? 8.273 -11.32 5.484 1 97.88 94 GLU A O 1
ATOM 721 N N . ALA A 1 95 ? 10.039 -12.445 4.652 1 98.31 95 ALA A N 1
ATOM 722 C CA . ALA A 1 95 ? 9.93 -11.812 3.34 1 98.31 95 ALA A CA 1
ATOM 723 C C . ALA A 1 95 ? 8.57 -12.094 2.707 1 98.31 95 ALA A C 1
ATOM 725 O O . ALA A 1 95 ? 7.938 -11.195 2.154 1 98.31 95 ALA A O 1
ATOM 726 N N . CYS A 1 96 ? 8.18 -13.352 2.797 1 97.75 96 CYS A N 1
ATOM 727 C CA . CYS A 1 96 ? 6.879 -13.734 2.25 1 97.75 96 CYS A CA 1
ATOM 728 C C . CYS A 1 96 ? 5.754 -12.961 2.928 1 97.75 96 CYS A C 1
ATOM 730 O O . CYS A 1 96 ? 4.895 -12.391 2.254 1 97.75 96 CYS A O 1
ATOM 732 N N . ARG A 1 97 ? 5.777 -12.891 4.219 1 97.06 97 ARG A N 1
ATOM 733 C CA . ARG A 1 97 ? 4.766 -12.172 4.988 1 97.06 97 ARG A CA 1
ATOM 734 C C . ARG A 1 97 ? 4.742 -10.695 4.613 1 97.06 97 ARG A C 1
ATOM 736 O O . ARG A 1 97 ? 3.672 -10.125 4.375 1 97.06 97 ARG A O 1
ATOM 743 N N . LEU A 1 98 ? 5.895 -10.062 4.512 1 97.19 98 LEU A N 1
ATOM 744 C CA . LEU A 1 98 ? 6.004 -8.641 4.227 1 97.19 98 LEU A CA 1
ATOM 745 C C . LEU A 1 98 ? 5.645 -8.344 2.773 1 97.19 98 LEU A C 1
ATOM 747 O O . LEU A 1 98 ? 5 -7.332 2.482 1 97.19 98 LEU A O 1
ATOM 751 N N . ALA A 1 99 ? 6.043 -9.195 1.889 1 97.62 99 ALA A N 1
ATOM 752 C CA . ALA A 1 99 ? 5.711 -9.031 0.476 1 97.62 99 ALA A CA 1
ATOM 753 C C . ALA A 1 99 ? 4.199 -9.008 0.268 1 97.62 99 ALA A C 1
ATOM 755 O O . ALA A 1 99 ? 3.686 -8.219 -0.526 1 97.62 99 ALA A O 1
ATOM 756 N N . SER A 1 100 ? 3.498 -9.812 1.013 1 95.31 100 SER A N 1
ATOM 757 C CA . SER A 1 100 ? 2.045 -9.898 0.9 1 95.31 100 SER A CA 1
ATOM 758 C C . SER A 1 100 ? 1.381 -8.586 1.302 1 95.31 100 SER A C 1
ATOM 760 O O . SER A 1 100 ? 0.26 -8.297 0.877 1 95.31 100 SER A O 1
ATOM 762 N N . LYS A 1 101 ? 2.07 -7.773 2.027 1 93.12 101 LYS A N 1
ATOM 763 C CA . LYS A 1 101 ? 1.535 -6.484 2.457 1 93.12 101 LYS A CA 1
ATOM 764 C C . LYS A 1 101 ? 1.792 -5.406 1.407 1 93.12 101 LYS A C 1
ATOM 766 O O . LYS A 1 101 ? 1.21 -4.324 1.469 1 93.12 101 LYS A O 1
ATOM 771 N N . MET A 1 102 ? 2.617 -5.699 0.41 1 95.06 102 MET A N 1
ATOM 772 C CA . MET A 1 102 ? 3.049 -4.656 -0.515 1 95.06 102 MET A CA 1
ATOM 773 C C . MET A 1 102 ? 2.699 -5.027 -1.953 1 95.06 102 MET A C 1
ATOM 775 O O . MET A 1 102 ? 2.744 -4.176 -2.844 1 95.06 102 MET A O 1
ATOM 779 N N . GLU A 1 103 ? 2.367 -6.211 -2.203 1 95.75 103 GLU A N 1
ATOM 780 C CA . GLU A 1 103 ? 2.33 -6.777 -3.549 1 95.75 103 GLU A CA 1
ATOM 781 C C . GLU A 1 103 ? 1.304 -6.059 -4.422 1 95.75 103 GLU A C 1
ATOM 783 O O . GLU A 1 103 ? 1.442 -6.016 -5.645 1 95.75 103 GLU A O 1
ATOM 788 N N . THR A 1 104 ? 0.247 -5.445 -3.838 1 93.25 104 THR A N 1
ATOM 789 C CA . THR A 1 104 ? -0.749 -4.738 -4.633 1 93.25 104 THR A CA 1
ATOM 790 C C . THR A 1 104 ? -0.511 -3.23 -4.582 1 93.25 104 THR A C 1
ATOM 792 O O . THR A 1 104 ? -1.15 -2.471 -5.309 1 93.25 104 THR A O 1
ATOM 795 N N . THR A 1 105 ? 0.496 -2.822 -3.756 1 91.31 105 THR A N 1
ATOM 796 C CA . THR A 1 105 ? 0.619 -1.385 -3.535 1 91.31 105 THR A CA 1
ATOM 797 C C . THR A 1 105 ? 1.939 -0.863 -4.094 1 91.31 105 THR A C 1
ATOM 799 O O . THR A 1 105 ? 2.104 0.344 -4.289 1 91.31 105 THR A O 1
ATOM 802 N N . MET A 1 106 ? 2.857 -1.655 -4.312 1 95 106 MET A N 1
ATOM 803 C CA . MET A 1 106 ? 4.113 -1.182 -4.891 1 95 106 MET A CA 1
ATOM 804 C C . MET A 1 106 ? 3.938 -0.839 -6.367 1 95 106 MET A C 1
ATOM 806 O O . MET A 1 106 ? 3.48 -1.672 -7.152 1 95 106 MET A O 1
ATOM 810 N N . PRO A 1 107 ? 4.367 0.318 -6.727 1 95 107 PRO A N 1
ATOM 811 C CA . PRO A 1 107 ? 4.215 0.718 -8.125 1 95 107 PRO A CA 1
ATOM 812 C C . PRO A 1 107 ? 5.02 -0.162 -9.086 1 95 107 PRO A C 1
ATOM 814 O O . PRO A 1 107 ? 6.141 -0.565 -8.758 1 95 107 PRO A O 1
ATOM 817 N N . ILE A 1 108 ? 4.449 -0.369 -10.258 1 94 108 ILE A N 1
ATOM 818 C CA . ILE A 1 108 ? 5.051 -1.255 -11.25 1 94 108 ILE A CA 1
ATOM 819 C C . ILE A 1 108 ? 6.406 -0.7 -11.68 1 94 108 ILE A C 1
ATOM 821 O O . ILE A 1 108 ? 7.336 -1.461 -11.961 1 94 108 ILE A O 1
ATOM 825 N N . GLU A 1 109 ? 6.57 0.632 -11.688 1 94.62 109 GLU A N 1
ATOM 826 C CA . GLU A 1 109 ? 7.844 1.258 -12.031 1 94.62 109 GLU A CA 1
ATOM 827 C C . GLU A 1 109 ? 8.938 0.85 -11.047 1 94.62 109 GLU A C 1
ATOM 829 O O . GLU A 1 109 ? 10.078 0.611 -11.445 1 94.62 109 GLU A O 1
ATOM 834 N N . VAL A 1 110 ? 8.562 0.772 -9.82 1 97.12 110 VAL A N 1
ATOM 835 C CA . VAL A 1 110 ? 9.508 0.4 -8.781 1 97.12 110 VAL A CA 1
ATOM 836 C C . VAL A 1 110 ? 9.844 -1.085 -8.891 1 97.12 110 VAL A C 1
ATOM 838 O O . VAL A 1 110 ? 11.016 -1.473 -8.797 1 97.12 110 VAL A O 1
ATOM 841 N N . LEU A 1 111 ? 8.859 -1.85 -9.141 1 96.75 111 LEU A N 1
ATOM 842 C CA . LEU A 1 111 ? 9.055 -3.283 -9.32 1 96.75 111 LEU A CA 1
ATOM 843 C C . LEU A 1 111 ? 10.031 -3.559 -10.461 1 96.75 111 LEU A C 1
ATOM 845 O O . LEU A 1 111 ? 10.922 -4.406 -10.336 1 96.75 111 LEU A O 1
ATOM 849 N N . ARG A 1 112 ? 9.812 -2.867 -11.508 1 95.75 112 ARG A N 1
ATOM 850 C CA . ARG A 1 112 ? 10.672 -3.045 -12.664 1 95.75 112 ARG A CA 1
ATOM 851 C C . ARG A 1 112 ? 12.125 -2.742 -12.32 1 95.75 112 ARG A C 1
ATOM 853 O O . ARG A 1 112 ? 13.023 -3.51 -12.664 1 95.75 112 ARG A O 1
ATOM 860 N N . LYS A 1 113 ? 12.359 -1.725 -11.656 1 96.44 113 LYS A N 1
ATOM 861 C CA . LYS A 1 113 ? 13.719 -1.342 -11.273 1 96.44 113 LYS A CA 1
ATOM 862 C C . LYS A 1 113 ? 14.328 -2.359 -10.312 1 96.44 113 LYS A C 1
ATOM 864 O O . LYS A 1 113 ? 15.5 -2.721 -10.438 1 96.44 113 LYS A O 1
ATOM 869 N N . LEU A 1 114 ? 13.531 -2.777 -9.391 1 96.56 114 LEU A N 1
ATOM 870 C CA . LEU A 1 114 ? 13.984 -3.801 -8.453 1 96.56 114 LEU A CA 1
ATOM 871 C C . LEU A 1 114 ? 14.398 -5.07 -9.195 1 96.56 114 LEU A C 1
ATOM 873 O O . LEU A 1 114 ? 15.477 -5.617 -8.953 1 96.56 114 LEU A O 1
ATOM 877 N N . TYR A 1 115 ? 13.492 -5.434 -10.062 1 97.31 115 TYR A N 1
ATOM 878 C CA . TYR A 1 115 ? 13.727 -6.637 -10.859 1 97.31 115 TYR A CA 1
ATOM 879 C C . TYR A 1 115 ? 15.031 -6.531 -11.633 1 97.31 115 TYR A C 1
ATOM 881 O O . TYR A 1 115 ? 15.852 -7.445 -11.602 1 97.31 115 TYR A O 1
ATOM 889 N N . GLU A 1 116 ? 15.242 -5.422 -12.25 1 96.75 116 GLU A N 1
ATOM 890 C CA . GLU A 1 116 ? 16.453 -5.172 -13.031 1 96.75 116 GLU A CA 1
ATOM 891 C C . GLU A 1 116 ? 17.688 -5.125 -12.141 1 96.75 116 GLU A C 1
ATOM 893 O O . GLU A 1 116 ? 18.703 -5.742 -12.453 1 96.75 116 GLU A O 1
ATOM 898 N N . ASN A 1 117 ? 17.594 -4.496 -11.047 1 95.69 117 ASN A N 1
ATOM 899 C CA . ASN A 1 117 ? 18.734 -4.305 -10.156 1 95.69 117 ASN A CA 1
ATOM 900 C C . ASN A 1 117 ? 19.188 -5.621 -9.523 1 95.69 117 ASN A C 1
ATOM 902 O O . ASN A 1 117 ? 20.344 -5.777 -9.164 1 95.69 117 ASN A O 1
ATOM 906 N N . MET A 1 118 ? 18.266 -6.516 -9.414 1 96.69 118 MET A N 1
ATOM 907 C CA . MET A 1 118 ? 18.594 -7.812 -8.828 1 96.69 118 MET A CA 1
ATOM 908 C C . MET A 1 118 ? 19.109 -8.773 -9.898 1 96.69 118 MET A C 1
ATOM 910 O O . MET A 1 118 ? 19.328 -9.953 -9.617 1 96.69 118 MET A O 1
ATOM 914 N N . GLY A 1 119 ? 19.203 -8.297 -11.102 1 97.12 119 GLY A N 1
ATOM 915 C CA . GLY A 1 119 ? 19.734 -9.109 -12.188 1 97.12 119 GLY A CA 1
ATOM 916 C C . GLY A 1 119 ? 18.672 -9.961 -12.859 1 97.12 119 GLY A C 1
ATOM 917 O O . GLY A 1 119 ? 18.953 -11.062 -13.32 1 97.12 119 GLY A O 1
ATOM 918 N N . LYS A 1 120 ? 17.453 -9.641 -12.734 1 97.62 120 LYS A N 1
ATOM 919 C CA . LYS A 1 120 ? 16.312 -10.305 -13.391 1 97.62 120 LYS A CA 1
ATOM 920 C C . LYS A 1 120 ? 16.234 -11.773 -12.992 1 97.62 120 LYS A C 1
ATOM 922 O O . LYS A 1 120 ? 16.281 -12.656 -13.844 1 97.62 120 LYS A O 1
ATOM 927 N N . PRO A 1 121 ? 16.109 -12.008 -11.727 1 97.88 121 PRO A N 1
ATOM 928 C CA . PRO A 1 121 ? 16.031 -13.398 -11.273 1 97.88 121 PRO A CA 1
ATOM 929 C C . PRO A 1 121 ? 14.898 -14.172 -11.953 1 97.88 121 PRO A C 1
ATOM 931 O O . PRO A 1 121 ? 13.828 -13.609 -12.195 1 97.88 121 PRO A O 1
ATOM 934 N N . SER A 1 122 ? 15.102 -15.461 -12.156 1 97.38 122 SER A N 1
ATOM 935 C CA . SER A 1 122 ? 14.125 -16.297 -12.859 1 97.38 122 SER A CA 1
ATOM 936 C C . SER A 1 122 ? 13.109 -16.891 -11.891 1 97.38 122 SER A C 1
ATOM 938 O O . SER A 1 122 ? 12.055 -17.375 -12.305 1 97.38 122 SER A O 1
ATOM 940 N N . SER A 1 123 ? 13.555 -16.906 -10.609 1 98.12 123 SER A N 1
ATOM 941 C CA . SER A 1 123 ? 12.664 -17.5 -9.617 1 98.12 123 SER A CA 1
ATOM 942 C C . SER A 1 123 ? 12.766 -16.766 -8.281 1 98.12 123 SER A C 1
ATOM 944 O O . SER A 1 123 ? 13.758 -16.094 -8.008 1 98.12 123 SER A O 1
ATOM 946 N N . CYS A 1 124 ? 11.711 -16.922 -7.484 1 97.88 124 CYS A N 1
ATOM 947 C CA . CYS A 1 124 ? 11.734 -16.375 -6.129 1 97.88 124 CYS A CA 1
ATOM 948 C C . CYS A 1 124 ? 12.445 -17.328 -5.172 1 97.88 124 CYS A C 1
ATOM 950 O O . CYS A 1 124 ? 12.867 -18.422 -5.562 1 97.88 124 CYS A O 1
ATOM 952 N N . PRO A 1 125 ? 12.547 -16.984 -3.947 1 97.38 125 PRO A N 1
ATOM 953 C CA . PRO A 1 125 ? 13.273 -17.828 -2.992 1 97.38 125 PRO A CA 1
ATOM 954 C C . PRO A 1 125 ? 12.617 -19.203 -2.797 1 97.38 125 PRO A C 1
ATOM 956 O O . PRO A 1 125 ? 13.281 -20.156 -2.393 1 97.38 125 PRO A O 1
ATOM 959 N N . HIS A 1 126 ? 11.367 -19.359 -3.068 1 96.06 126 HIS A N 1
ATOM 960 C CA . HIS A 1 126 ? 10.664 -20.641 -2.965 1 96.06 126 HIS A CA 1
ATOM 961 C C . HIS A 1 126 ? 10.828 -21.453 -4.238 1 96.06 126 HIS A C 1
ATOM 963 O O . HIS A 1 126 ? 10.359 -22.594 -4.309 1 96.06 126 HIS A O 1
ATOM 969 N N . GLY A 1 127 ? 11.352 -20.828 -5.23 1 96.81 127 GLY A N 1
ATOM 970 C CA . GLY A 1 127 ? 11.562 -21.547 -6.469 1 96.81 127 GLY A CA 1
ATOM 971 C C . GLY A 1 127 ? 10.453 -21.344 -7.48 1 96.81 127 GLY A C 1
ATOM 972 O O . GLY A 1 127 ? 10.422 -22 -8.523 1 96.81 127 GLY A O 1
ATOM 973 N N . LYS A 1 128 ? 9.578 -20.5 -7.246 1 97.25 128 LYS A N 1
ATOM 974 C CA . LYS A 1 128 ? 8.5 -20.219 -8.188 1 97.25 128 LYS A CA 1
ATOM 975 C C . LYS A 1 128 ? 8.961 -19.25 -9.281 1 97.25 128 LYS A C 1
ATOM 977 O O . LYS A 1 128 ? 9.711 -18.312 -9.008 1 97.25 128 LYS A O 1
ATOM 982 N N . PRO A 1 129 ? 8.523 -19.453 -10.469 1 97.81 129 PRO A N 1
ATOM 983 C CA . PRO A 1 129 ? 9.031 -18.656 -11.594 1 97.81 129 PRO A CA 1
ATOM 984 C C . PRO A 1 129 ? 8.57 -17.203 -11.539 1 97.81 129 PRO A C 1
ATOM 986 O O . PRO A 1 129 ? 7.438 -16.922 -11.141 1 97.81 129 PRO A O 1
ATOM 989 N N . ILE A 1 130 ? 9.406 -16.328 -11.938 1 98 130 ILE A N 1
ATOM 990 C CA . ILE A 1 130 ? 9.094 -14.922 -12.164 1 98 130 ILE A CA 1
ATOM 991 C C . ILE A 1 130 ? 9.016 -14.648 -13.664 1 98 130 ILE A C 1
ATOM 993 O O . ILE A 1 130 ? 10.023 -14.719 -14.367 1 98 130 ILE A O 1
ATOM 997 N N . THR A 1 131 ? 7.863 -14.32 -14.102 1 97.19 131 THR A N 1
ATOM 998 C CA . THR A 1 131 ? 7.629 -14.078 -15.523 1 97.19 131 THR A CA 1
ATOM 999 C C . THR A 1 131 ? 7.234 -12.617 -15.758 1 97.19 131 THR A C 1
ATOM 1001 O O . THR A 1 131 ? 6.352 -12.336 -16.578 1 97.19 131 THR A O 1
ATOM 1004 N N . PHE A 1 132 ? 7.797 -11.773 -15.109 1 95.12 132 PHE A N 1
ATOM 1005 C CA . PHE A 1 132 ? 7.406 -10.375 -14.984 1 95.12 132 PHE A CA 1
ATOM 1006 C C . PHE A 1 132 ? 7.441 -9.68 -16.344 1 95.12 132 PHE A C 1
ATOM 1008 O O . PHE A 1 132 ? 6.492 -8.984 -16.703 1 95.12 132 PHE A O 1
ATOM 1015 N N . GLU A 1 133 ? 8.43 -9.789 -17.109 1 92.19 133 GLU A N 1
ATOM 1016 C CA . GLU A 1 133 ? 8.578 -9.094 -18.391 1 92.19 133 GLU A CA 1
ATOM 1017 C C . GLU A 1 133 ? 7.441 -9.445 -19.344 1 92.19 133 GLU A C 1
ATOM 1019 O O . GLU A 1 133 ? 6.824 -8.555 -19.938 1 92.19 133 GLU A O 1
ATOM 1024 N N . ASP A 1 134 ? 7.152 -10.703 -19.422 1 91.69 134 ASP A N 1
ATOM 1025 C CA . ASP A 1 134 ? 6.074 -11.156 -20.281 1 91.69 134 ASP A CA 1
ATOM 1026 C C . ASP A 1 134 ? 4.719 -10.672 -19.766 1 91.69 134 ASP A C 1
ATOM 1028 O O . ASP A 1 134 ? 3.902 -10.164 -20.547 1 91.69 134 ASP A O 1
ATOM 1032 N N . THR A 1 135 ? 4.551 -10.828 -18.5 1 92.5 135 THR A N 1
ATOM 1033 C CA . THR A 1 135 ? 3.268 -10.484 -17.906 1 92.5 135 THR A CA 1
ATOM 1034 C C . THR A 1 135 ? 3.01 -8.977 -18 1 92.5 135 THR A C 1
ATOM 1036 O O . THR A 1 135 ? 1.903 -8.555 -18.344 1 92.5 135 THR A O 1
ATOM 1039 N N . ALA A 1 136 ? 4.02 -8.227 -17.703 1 89.12 136 ALA A N 1
ATOM 1040 C CA . ALA A 1 136 ? 3.887 -6.773 -17.766 1 89.12 136 ALA A CA 1
ATOM 1041 C C . ALA A 1 136 ? 3.582 -6.301 -19.188 1 89.12 136 ALA A C 1
ATOM 1043 O O . ALA A 1 136 ? 2.811 -5.359 -19.375 1 89.12 136 ALA A O 1
ATOM 1044 N N . LEU A 1 137 ? 4.145 -6.852 -20.078 1 86.06 137 LEU A N 1
ATOM 1045 C CA . LEU A 1 137 ? 3.895 -6.516 -21.469 1 86.06 137 LEU A CA 1
ATOM 1046 C C . LEU A 1 137 ? 2.453 -6.824 -21.859 1 86.06 137 LEU A C 1
ATOM 1048 O O . LEU A 1 137 ? 1.807 -6.031 -22.547 1 86.06 137 LEU A O 1
ATOM 1052 N N . ARG A 1 138 ? 1.955 -7.902 -21.438 1 87.56 138 ARG A N 1
ATOM 1053 C CA . ARG A 1 138 ? 0.573 -8.281 -21.719 1 87.56 138 ARG A CA 1
ATOM 1054 C C . ARG A 1 138 ? -0.402 -7.324 -21.047 1 87.56 138 ARG A C 1
ATOM 1056 O O . ARG A 1 138 ? -1.496 -7.078 -21.547 1 87.56 138 ARG A O 1
ATOM 1063 N N . ALA A 1 139 ? -0.031 -6.863 -19.969 1 87.5 139 ALA A N 1
ATOM 1064 C CA . ALA A 1 139 ? -0.901 -5.973 -19.203 1 87.5 139 ALA A CA 1
ATOM 1065 C C . ALA A 1 139 ? -1.06 -4.625 -19.891 1 87.5 139 ALA A C 1
ATOM 1067 O O . ALA A 1 139 ? -2.078 -3.949 -19.734 1 87.5 139 ALA A O 1
ATOM 1068 N N . VAL A 1 140 ? -0.013 -4.16 -20.594 1 77.62 140 VAL A N 1
ATOM 1069 C CA . VAL A 1 140 ? -0.065 -2.877 -21.281 1 77.62 140 VAL A CA 1
ATOM 1070 C C . VAL A 1 140 ? -0.733 -3.047 -22.641 1 77.62 140 VAL A C 1
ATOM 1072 O O . VAL A 1 140 ? -1.308 -2.098 -23.188 1 77.62 140 VAL A O 1
ATOM 1075 N N . ASN A 1 141 ? -0.548 -4.176 -23.281 1 69.06 141 ASN A N 1
ATOM 1076 C CA . ASN A 1 141 ? -1.054 -4.434 -24.625 1 69.06 141 ASN A CA 1
ATOM 1077 C C . ASN A 1 141 ? -2.537 -4.789 -24.609 1 69.06 141 ASN A C 1
ATOM 1079 O O . ASN A 1 141 ? -3.166 -4.902 -25.672 1 69.06 141 ASN A O 1
ATOM 1083 N N . THR A 1 142 ? -3.094 -5.184 -23.609 1 55.47 142 THR A N 1
ATOM 1084 C CA . THR A 1 142 ? -4.484 -5.625 -23.625 1 55.47 142 THR A CA 1
ATOM 1085 C C . THR A 1 142 ? -5.387 -4.543 -24.219 1 55.47 142 THR A C 1
ATOM 1087 O O . THR A 1 142 ? -6.527 -4.82 -24.594 1 55.47 142 THR A O 1
ATOM 1090 N N . HIS A 1 143 ? -5.266 -3.152 -24.203 1 46.19 143 HIS A N 1
ATOM 1091 C CA . HIS A 1 143 ? -6.246 -2.326 -24.891 1 46.19 143 HIS A CA 1
ATOM 1092 C C . HIS A 1 143 ? -5.797 -2.014 -26.312 1 46.19 143 HIS A C 1
ATOM 1094 O O . HIS A 1 143 ? -6.445 -1.23 -27.016 1 46.19 143 HIS A O 1
ATOM 1100 N N . ASN A 1 144 ? -4.68 -2.506 -26.766 1 35.5 144 ASN A N 1
ATOM 1101 C CA . ASN A 1 144 ? -4.699 -2.244 -28.203 1 35.5 144 ASN A CA 1
ATOM 1102 C C . ASN A 1 144 ? -5.539 -3.273 -28.938 1 35.5 144 ASN A C 1
ATOM 1104 O O . ASN A 1 144 ? -5.453 -4.473 -28.672 1 35.5 144 ASN A O 1
ATOM 1108 N N . MET B 1 1 ? -0.154 2.051 20.234 1 64.38 1 MET B N 1
ATOM 1109 C CA . MET B 1 1 ? 0.93 2.072 19.25 1 64.38 1 MET B CA 1
ATOM 1110 C C . MET B 1 1 ? 0.465 2.693 17.938 1 64.38 1 MET B C 1
ATOM 1112 O O . MET B 1 1 ? -0.632 2.398 17.469 1 64.38 1 MET B O 1
ATOM 1116 N N . VAL B 1 2 ? 1.22 3.832 17.578 1 74 2 VAL B N 1
ATOM 1117 C CA . VAL B 1 2 ? 0.922 4.48 16.297 1 74 2 VAL B CA 1
ATOM 1118 C C . VAL B 1 2 ? 1.587 3.709 15.156 1 74 2 VAL B C 1
ATOM 1120 O O . VAL B 1 2 ? 2.783 3.412 15.219 1 74 2 VAL B O 1
ATOM 1123 N N . ASP B 1 3 ? 0.667 3.275 14.227 1 77.25 3 ASP B N 1
ATOM 1124 C CA . ASP B 1 3 ? 1.175 2.477 13.117 1 77.25 3 ASP B CA 1
ATOM 1125 C C . ASP B 1 3 ? 0.817 3.109 11.773 1 77.25 3 ASP B C 1
ATOM 1127 O O . ASP B 1 3 ? -0.288 3.629 11.602 1 77.25 3 ASP B O 1
ATOM 1131 N N . LEU B 1 4 ? 1.772 3.113 10.844 1 77.5 4 LEU B N 1
ATOM 1132 C CA . LEU B 1 4 ? 1.634 3.719 9.523 1 77.5 4 LEU B CA 1
ATOM 1133 C C . LEU B 1 4 ? 0.369 3.225 8.828 1 77.5 4 LEU B C 1
ATOM 1135 O O . LEU B 1 4 ? -0.288 3.984 8.109 1 77.5 4 LEU B O 1
ATOM 1139 N N . GLY B 1 5 ? 0.089 1.998 9.055 1 72.56 5 GLY B N 1
ATOM 1140 C CA . GLY B 1 5 ? -1.032 1.385 8.367 1 72.56 5 GLY B CA 1
ATOM 1141 C C . GLY B 1 5 ? -2.379 1.805 8.922 1 72.56 5 GLY B C 1
ATOM 1142 O O . GLY B 1 5 ? -3.424 1.403 8.406 1 72.56 5 GLY B O 1
ATOM 1143 N N . GLU B 1 6 ? -2.352 2.695 9.836 1 74.19 6 GLU B N 1
ATOM 1144 C CA . GLU B 1 6 ? -3.584 3.111 10.5 1 74.19 6 GLU B CA 1
ATOM 1145 C C . GLU B 1 6 ? -4.234 4.285 9.773 1 74.19 6 GLU B C 1
ATOM 1147 O O . GLU B 1 6 ? -5.34 4.703 10.125 1 74.19 6 GLU B O 1
ATOM 1152 N N . VAL B 1 7 ? -3.531 4.746 8.789 1 87.44 7 VAL B N 1
ATOM 1153 C CA . VAL B 1 7 ? -4.047 5.957 8.148 1 87.44 7 VAL B CA 1
ATOM 1154 C C . VAL B 1 7 ? -4.156 5.738 6.645 1 87.44 7 VAL B C 1
ATOM 1156 O O . VAL B 1 7 ? -3.268 5.141 6.031 1 87.44 7 VAL B O 1
ATOM 1159 N N . THR B 1 8 ? -5.23 6.184 6.121 1 87.88 8 THR B N 1
ATOM 1160 C CA . THR B 1 8 ? -5.41 6.176 4.672 1 87.88 8 THR B CA 1
ATOM 1161 C C . THR B 1 8 ? -4.84 7.449 4.051 1 87.88 8 THR B C 1
ATOM 1163 O O . THR B 1 8 ? -4.531 8.406 4.762 1 87.88 8 THR B O 1
ATOM 1166 N N . VAL B 1 9 ? -4.73 7.402 2.766 1 88.38 9 VAL B N 1
ATOM 1167 C CA . VAL B 1 9 ? -4.25 8.57 2.033 1 88.38 9 VAL B CA 1
ATOM 1168 C C . VAL B 1 9 ? -5.168 9.758 2.293 1 88.38 9 VAL B C 1
ATOM 1170 O O . VAL B 1 9 ? -4.699 10.875 2.525 1 88.38 9 VAL B O 1
ATOM 1173 N N . LYS B 1 10 ? -6.469 9.469 2.324 1 91.31 10 LYS B N 1
ATOM 1174 C CA . LYS B 1 10 ? -7.438 10.531 2.574 1 91.31 10 LYS B CA 1
ATOM 1175 C C . LYS B 1 10 ? -7.277 11.102 3.98 1 91.31 10 LYS B C 1
ATOM 1177 O O . LYS B 1 10 ? -7.27 12.32 4.164 1 91.31 10 LYS B O 1
ATOM 1182 N N . GLU B 1 11 ? -7.152 10.234 4.887 1 94.19 11 GLU B N 1
ATOM 1183 C CA . GLU B 1 11 ? -6.977 10.68 6.266 1 94.19 11 GLU B CA 1
ATOM 1184 C C . GLU B 1 11 ? -5.703 11.5 6.426 1 94.19 11 GLU B C 1
ATOM 1186 O O . GLU B 1 11 ? -5.684 12.492 7.16 1 94.19 11 GLU B O 1
ATOM 1191 N N . LEU B 1 12 ? -4.742 11.078 5.73 1 94.19 12 LEU B N 1
ATOM 1192 C CA . LEU B 1 12 ? -3.477 11.805 5.781 1 94.19 12 LEU B CA 1
ATOM 1193 C C . LEU B 1 12 ? -3.641 13.227 5.27 1 94.19 12 LEU B C 1
ATOM 1195 O O . LEU B 1 12 ? -3.051 14.164 5.82 1 94.19 12 LEU B O 1
ATOM 1199 N N . GLU B 1 13 ? -4.398 13.391 4.277 1 93.62 13 GLU B N 1
ATOM 1200 C CA . GLU B 1 13 ? -4.656 14.727 3.744 1 93.62 13 GLU B CA 1
ATOM 1201 C C . GLU B 1 13 ? -5.281 15.633 4.801 1 93.62 13 GLU B C 1
ATOM 1203 O O . GLU B 1 13 ? -4.918 16.812 4.918 1 93.62 13 GLU B O 1
ATOM 1208 N N . TYR B 1 14 ? -6.176 15.078 5.508 1 95.31 14 TYR B N 1
ATOM 1209 C CA . TYR B 1 14 ? -6.812 15.836 6.578 1 95.31 14 TYR B CA 1
ATOM 1210 C C . TYR B 1 14 ? -5.801 16.219 7.656 1 95.31 14 TYR B C 1
ATOM 1212 O O . TYR B 1 14 ? -5.742 17.359 8.086 1 95.31 14 TYR B O 1
ATOM 1220 N N . LEU B 1 15 ? -5.031 15.234 8.031 1 95.62 15 LEU B N 1
ATOM 1221 C CA . LEU B 1 15 ? -4.07 15.469 9.102 1 95.62 15 LEU B CA 1
ATOM 1222 C C . LEU B 1 15 ? -3.053 16.531 8.703 1 95.62 15 LEU B C 1
ATOM 1224 O O . LEU B 1 15 ? -2.701 17.391 9.508 1 95.62 15 LEU B O 1
ATOM 1228 N N . ARG B 1 16 ? -2.656 16.453 7.539 1 94.69 16 ARG B N 1
ATOM 1229 C CA . ARG B 1 16 ? -1.705 17.453 7.043 1 94.69 16 ARG B CA 1
ATOM 1230 C C . ARG B 1 16 ? -2.332 18.844 7.004 1 94.69 16 ARG B C 1
ATOM 1232 O O . ARG B 1 16 ? -1.68 19.828 7.336 1 94.69 16 ARG B O 1
ATOM 1239 N N . ALA B 1 17 ? -3.539 18.891 6.57 1 94.88 17 ALA B N 1
ATOM 1240 C CA . ALA B 1 17 ? -4.242 20.156 6.496 1 94.88 17 ALA B CA 1
ATOM 1241 C C . ALA B 1 17 ? -4.414 20.781 7.883 1 94.88 17 ALA B C 1
ATOM 1243 O O . ALA B 1 17 ? -4.383 22 8.039 1 94.88 17 ALA B O 1
ATOM 1244 N N . ILE B 1 18 ? -4.574 19.922 8.758 1 96 18 ILE B N 1
ATOM 1245 C CA . ILE B 1 18 ? -4.789 20.375 10.125 1 96 18 ILE B CA 1
ATOM 1246 C C . ILE B 1 18 ? -3.459 20.812 10.734 1 96 18 ILE B C 1
ATOM 1248 O O . ILE B 1 18 ? -3.418 21.75 11.539 1 96 18 ILE B O 1
ATOM 1252 N N . ASN B 1 19 ? -2.42 20 10.141 1 88.5 19 ASN B N 1
ATOM 1253 C CA . ASN B 1 19 ? -1.067 20.25 10.625 1 88.5 19 ASN B CA 1
ATOM 1254 C C . ASN B 1 19 ? -0.521 21.578 10.078 1 88.5 19 ASN B C 1
ATOM 1256 O O . ASN B 1 19 ? -0.62 21.844 8.883 1 88.5 19 ASN B O 1
ATOM 1260 N N . GLY B 1 20 ? -0.549 22.594 10.539 1 75.25 20 GLY B N 1
ATOM 1261 C CA . GLY B 1 20 ? 0.063 23.797 10.023 1 75.25 20 GLY B CA 1
ATOM 1262 C C . GLY B 1 20 ? -0.435 25.062 10.711 1 75.25 20 GLY B C 1
ATOM 1263 O O . GLY B 1 20 ? -1.082 24.984 11.758 1 75.25 20 GLY B O 1
ATOM 1264 N N . GLU B 1 21 ? -0.043 26 9.859 1 67.5 21 GLU B N 1
ATOM 1265 C CA . GLU B 1 21 ? -0.347 27.328 10.352 1 67.5 21 GLU B CA 1
ATOM 1266 C C . GLU B 1 21 ? -1.854 27.562 10.43 1 67.5 21 GLU B C 1
ATOM 1268 O O . GLU B 1 21 ? -2.58 27.266 9.477 1 67.5 21 GLU B O 1
ATOM 1273 N N . GLY B 1 22 ? -2.322 27.734 11.695 1 72.44 22 GLY B N 1
ATOM 1274 C CA . GLY B 1 22 ? -3.729 28.078 11.852 1 72.44 22 GLY B CA 1
ATOM 1275 C C . GLY B 1 22 ? -4.473 27.125 12.766 1 72.44 22 GLY B C 1
ATOM 1276 O O . GLY B 1 22 ? -5.703 27.172 12.852 1 72.44 22 GLY B O 1
ATOM 1277 N N . SER B 1 23 ? -3.613 26.219 13.148 1 82.62 23 SER B N 1
ATOM 1278 C CA . SER B 1 23 ? -4.27 25.344 14.117 1 82.62 23 SER B CA 1
ATOM 1279 C C . SER B 1 23 ? -4.457 26.047 15.461 1 82.62 23 SER B C 1
ATOM 1281 O O . SER B 1 23 ? -3.58 26.797 15.906 1 82.62 23 SER B O 1
ATOM 1283 N N . PRO B 1 24 ? -5.594 25.938 16.016 1 93.06 24 PRO B N 1
ATOM 1284 C CA . PRO B 1 24 ? -6.754 25.125 15.641 1 93.06 24 PRO B CA 1
ATOM 1285 C C . PRO B 1 24 ? -7.473 25.672 14.406 1 93.06 24 PRO B C 1
ATOM 1287 O O . PRO B 1 24 ? -7.457 26.875 14.156 1 93.06 24 PRO B O 1
ATOM 1290 N N . ILE B 1 25 ? -8.016 24.781 13.633 1 95.62 25 ILE B N 1
ATOM 1291 C CA . ILE B 1 25 ? -8.672 25.156 12.383 1 95.62 25 ILE B CA 1
ATOM 1292 C C . ILE B 1 25 ? -10.148 24.781 12.453 1 95.62 25 ILE B C 1
ATOM 1294 O O . ILE B 1 25 ? -10.5 23.719 12.969 1 95.62 25 ILE B O 1
ATOM 1298 N N . SER B 1 26 ? -11 25.594 11.93 1 94.88 26 SER B N 1
ATOM 1299 C CA . SER B 1 26 ? -12.43 25.328 11.961 1 94.88 26 SER B CA 1
ATOM 1300 C C . SER B 1 26 ? -12.836 24.359 10.859 1 94.88 26 SER B C 1
ATOM 1302 O O . SER B 1 26 ? -12.125 24.203 9.859 1 94.88 26 SER B O 1
ATOM 1304 N N . ILE B 1 27 ? -13.992 23.781 11.039 1 95.06 27 ILE B N 1
ATOM 1305 C CA . ILE B 1 27 ? -14.539 22.875 10.039 1 95.06 27 ILE B CA 1
ATOM 1306 C C . ILE B 1 27 ? -14.734 23.625 8.719 1 95.06 27 ILE B C 1
ATOM 1308 O O . ILE B 1 27 ? -14.43 23.078 7.645 1 95.06 27 ILE B O 1
ATOM 1312 N N . THR B 1 28 ? -15.148 24.844 8.836 1 95.19 28 THR B N 1
ATOM 1313 C CA . THR B 1 28 ? -15.391 25.656 7.648 1 95.19 28 THR B CA 1
ATOM 1314 C C . THR B 1 28 ? -14.094 25.922 6.898 1 95.19 28 THR B C 1
ATOM 1316 O O . THR B 1 28 ? -14.039 25.781 5.676 1 95.19 28 THR B O 1
ATOM 1319 N N . SER B 1 29 ? -13.078 26.312 7.574 1 95 29 SER B N 1
ATOM 1320 C CA . SER B 1 29 ? -11.781 26.562 6.957 1 95 29 SER B CA 1
ATOM 1321 C C . SER B 1 29 ? -11.203 25.297 6.344 1 95 29 SER B C 1
ATOM 1323 O O . SER B 1 29 ? -10.609 25.344 5.262 1 95 29 SER B O 1
ATOM 1325 N N . LEU B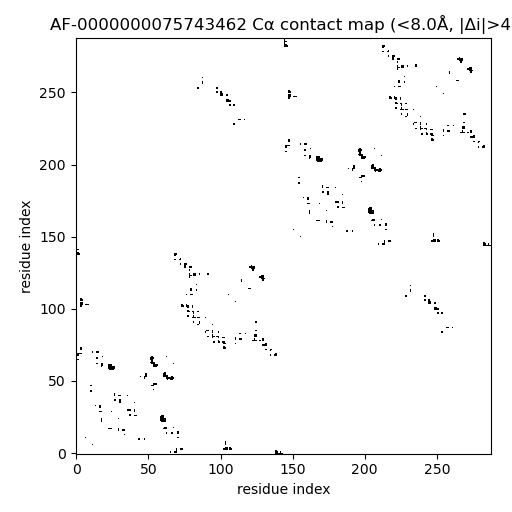 1 30 ? -11.352 24.188 7.035 1 95.44 30 LEU B N 1
ATOM 1326 C CA . LEU B 1 30 ? -10.875 22.906 6.523 1 95.44 30 LEU B CA 1
ATOM 1327 C C . LEU B 1 30 ? -11.609 22.531 5.242 1 95.44 30 LEU B C 1
ATOM 1329 O O . LEU B 1 30 ? -11 22.031 4.293 1 95.44 30 LEU B O 1
ATOM 1333 N N . SER B 1 31 ? -12.891 22.719 5.273 1 96.62 31 SER B N 1
ATOM 1334 C CA . SER B 1 31 ? -13.719 22.438 4.098 1 96.62 31 SER B CA 1
ATOM 1335 C C . SER B 1 31 ? -13.219 23.219 2.885 1 96.62 31 SER B C 1
ATOM 1337 O O . SER B 1 31 ? -13.086 22.656 1.796 1 96.62 31 SER B O 1
ATOM 1339 N N . ARG B 1 32 ? -12.883 24.453 3.068 1 95.62 32 ARG B N 1
ATOM 1340 C CA . ARG B 1 32 ? -12.375 25.297 1.996 1 95.62 32 ARG B CA 1
ATOM 1341 C C . ARG B 1 32 ? -11 24.828 1.531 1 95.62 32 ARG B C 1
ATOM 1343 O O . ARG B 1 32 ? -10.75 24.719 0.329 1 95.62 32 ARG B O 1
ATOM 1350 N N . LYS B 1 33 ? -10.211 24.547 2.512 1 94.06 33 LYS B N 1
ATOM 1351 C CA . LYS B 1 33 ? -8.836 24.141 2.229 1 94.06 33 LYS B CA 1
ATOM 1352 C C . LYS B 1 33 ? -8.797 22.844 1.439 1 94.06 33 LYS B C 1
ATOM 1354 O O . LYS B 1 33 ? -7.957 22.672 0.556 1 94.06 33 LYS B O 1
ATOM 1359 N N . LEU B 1 34 ? -9.688 21.891 1.686 1 95.56 34 LEU B N 1
ATOM 1360 C CA . LEU B 1 34 ? -9.648 20.562 1.113 1 95.56 34 LEU B CA 1
ATOM 1361 C C . LEU B 1 34 ? -10.602 20.453 -0.076 1 95.56 34 LEU B C 1
ATOM 1363 O O . LEU B 1 34 ? -10.57 19.453 -0.812 1 95.56 34 LEU B O 1
ATOM 1367 N N . GLY B 1 35 ? -11.406 21.359 -0.253 1 97.12 35 GLY B N 1
ATOM 1368 C CA . GLY B 1 35 ? -12.391 21.297 -1.324 1 97.12 35 GLY B CA 1
ATOM 1369 C C . GLY B 1 35 ? -13.43 20.219 -1.115 1 97.12 35 GLY B C 1
ATOM 1370 O O . GLY B 1 35 ? -13.742 19.469 -2.039 1 97.12 35 GLY B O 1
ATOM 1371 N N . ARG B 1 36 ? -13.891 20.109 0.138 1 97.38 36 ARG B N 1
ATOM 1372 C CA . ARG B 1 36 ? -14.891 19.125 0.52 1 97.38 36 ARG B CA 1
ATOM 1373 C C . ARG B 1 36 ? -16.047 19.766 1.273 1 97.38 36 ARG B C 1
ATOM 1375 O O . ARG B 1 36 ? -15.883 20.844 1.86 1 97.38 36 ARG B O 1
ATOM 1382 N N . SER B 1 37 ? -17.156 19.125 1.29 1 97.69 37 SER B N 1
ATOM 1383 C CA . SER B 1 37 ? -18.312 19.672 2.004 1 97.69 37 SER B CA 1
ATOM 1384 C C . SER B 1 37 ? -18.078 19.672 3.51 1 97.69 37 SER B C 1
ATOM 1386 O O . SER B 1 37 ? -17.391 18.797 4.039 1 97.69 37 SER B O 1
ATOM 1388 N N . ALA B 1 38 ? -18.734 20.672 4.164 1 96.81 38 ALA B N 1
ATOM 1389 C CA . ALA B 1 38 ? -18.609 20.766 5.617 1 96.81 38 ALA B CA 1
ATOM 1390 C C . ALA B 1 38 ? -19.109 19.5 6.297 1 96.81 38 ALA B C 1
ATOM 1392 O O . ALA B 1 38 ? -18.547 19.062 7.305 1 96.81 38 ALA B O 1
ATOM 1393 N N . SER B 1 39 ? -20.125 18.953 5.734 1 97.81 39 SER B N 1
ATOM 1394 C CA . SER B 1 39 ? -20.688 17.719 6.301 1 97.81 39 SER B CA 1
ATOM 1395 C C . SER B 1 39 ? -19.688 16.562 6.195 1 97.81 39 SER B C 1
ATOM 1397 O O . SER B 1 39 ? -19.516 15.805 7.145 1 97.81 39 SER B O 1
ATOM 1399 N N . SER B 1 40 ? -19 16.406 5.027 1 96.88 40 SER B N 1
ATOM 1400 C CA . SER B 1 40 ? -18 15.367 4.832 1 96.88 40 SER B CA 1
ATOM 1401 C C . SER B 1 40 ? -16.797 15.562 5.758 1 96.88 40 SER B C 1
ATOM 1403 O O . SER B 1 40 ? -16.297 14.602 6.348 1 96.88 40 SER B O 1
ATOM 1405 N N . VAL B 1 41 ? -16.438 16.797 5.832 1 97.19 41 VAL B N 1
ATOM 1406 C CA . VAL B 1 41 ? -15.305 17.125 6.695 1 97.19 41 VAL B CA 1
ATOM 1407 C C . VAL B 1 41 ? -15.656 16.828 8.148 1 97.19 41 VAL B C 1
ATOM 1409 O O . VAL B 1 41 ? -14.859 16.234 8.883 1 97.19 41 VAL B O 1
ATOM 1412 N N . TYR B 1 42 ? -16.812 17.203 8.562 1 96.94 42 TYR B N 1
ATOM 1413 C CA . TYR B 1 42 ? -17.281 16.938 9.922 1 96.94 42 TYR B CA 1
ATOM 1414 C C . TYR B 1 42 ? -17.266 15.453 10.227 1 96.94 42 TYR B C 1
ATOM 1416 O O . TYR B 1 42 ? -16.75 15.031 11.273 1 96.94 42 TYR B O 1
ATOM 1424 N N . GLU B 1 43 ? -17.75 14.727 9.375 1 97.81 43 GLU B N 1
ATOM 1425 C CA . GLU B 1 43 ? -17.781 13.281 9.547 1 97.81 43 GLU B CA 1
ATOM 1426 C C . GLU B 1 43 ? -16.375 12.695 9.648 1 97.81 43 GLU B C 1
ATOM 1428 O O . GLU B 1 43 ? -16.109 11.844 10.5 1 97.81 43 GLU B O 1
ATOM 1433 N N . GLU B 1 44 ? -15.492 13.164 8.789 1 97.06 44 GLU B N 1
ATOM 1434 C CA . GLU B 1 44 ? -14.125 12.656 8.789 1 97.06 44 GLU B CA 1
ATOM 1435 C C . GLU B 1 44 ? -13.391 13.055 10.07 1 97.06 44 GLU B C 1
ATOM 1437 O O . GLU B 1 44 ? -12.609 12.273 10.609 1 97.06 44 GLU B O 1
ATOM 1442 N N . ILE B 1 45 ? -13.68 14.211 10.484 1 97.19 45 ILE B N 1
ATOM 1443 C CA . ILE B 1 45 ? -13.062 14.672 11.719 1 97.19 45 ILE B CA 1
ATOM 1444 C C . ILE B 1 45 ? -13.531 13.812 12.891 1 97.19 45 ILE B C 1
ATOM 1446 O O . ILE B 1 45 ? -12.734 13.445 13.758 1 97.19 45 ILE B O 1
ATOM 1450 N N . ASN B 1 46 ? -14.789 13.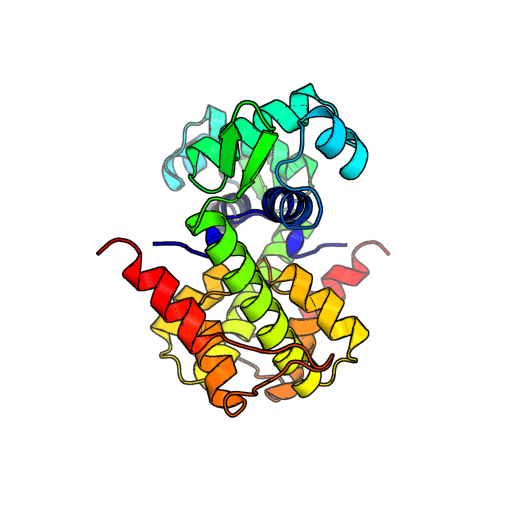508 12.922 1 97.56 46 ASN B N 1
ATOM 1451 C CA . ASN B 1 46 ? -15.305 12.617 13.945 1 97.56 46 ASN B CA 1
ATOM 1452 C C . ASN B 1 46 ? -14.625 11.25 13.891 1 97.56 46 ASN B C 1
ATOM 1454 O O . ASN B 1 46 ? -14.297 10.664 14.93 1 97.56 46 ASN B O 1
ATOM 1458 N N . HIS B 1 47 ? -14.375 10.797 12.75 1 96.88 47 HIS B N 1
ATOM 1459 C CA . HIS B 1 47 ? -13.688 9.523 12.555 1 96.88 47 HIS B CA 1
ATOM 1460 C C . HIS B 1 47 ? -12.258 9.594 13.07 1 96.88 47 HIS B C 1
ATOM 1462 O O . HIS B 1 47 ? -11.812 8.703 13.805 1 96.88 47 HIS B O 1
ATOM 1468 N N . LEU B 1 48 ? -11.586 10.633 12.703 1 96.69 48 LEU B N 1
ATOM 1469 C CA . LEU B 1 48 ? -10.203 10.812 13.125 1 96.69 48 LEU B CA 1
ATOM 1470 C C . LEU B 1 48 ? -10.109 11 14.641 1 96.69 48 LEU B C 1
ATOM 1472 O O . LEU B 1 48 ? -9.141 10.57 15.266 1 96.69 48 LEU B O 1
ATOM 1476 N N . ALA B 1 49 ? -11.109 11.656 15.195 1 96.88 49 ALA B N 1
ATOM 1477 C CA . ALA B 1 49 ? -11.172 11.82 16.641 1 96.88 49 ALA B CA 1
ATOM 1478 C C . ALA B 1 49 ? -11.359 10.477 17.344 1 96.88 49 ALA B C 1
ATOM 1480 O O . ALA B 1 49 ? -10.742 10.211 18.375 1 96.88 49 ALA B O 1
ATOM 1481 N N . SER B 1 50 ? -12.188 9.664 16.75 1 96.38 50 SER B N 1
ATOM 1482 C CA . SER B 1 50 ? -12.422 8.344 17.328 1 96.38 50 SER B CA 1
ATOM 1483 C C . SER B 1 50 ? -11.164 7.488 17.281 1 96.38 50 SER B C 1
ATOM 1485 O O . SER B 1 50 ? -10.984 6.594 18.125 1 96.38 50 SER B O 1
ATOM 1487 N N . LYS B 1 51 ? -10.258 7.812 16.391 1 94.94 51 LYS B N 1
ATOM 1488 C CA . LYS B 1 51 ? -8.984 7.105 16.281 1 94.94 51 LYS B CA 1
ATOM 1489 C C . LYS B 1 51 ? -7.938 7.727 17.203 1 94.94 51 LYS B C 1
ATOM 1491 O O . LYS B 1 51 ? -6.824 7.211 17.328 1 94.94 51 LYS B O 1
ATOM 1496 N N . GLY B 1 52 ? -8.273 8.883 17.703 1 94.88 52 GLY B N 1
ATOM 1497 C CA . GLY B 1 52 ? -7.391 9.547 18.656 1 94.88 52 GLY B CA 1
ATOM 1498 C C . GLY B 1 52 ? -6.355 10.438 18 1 94.88 52 GLY B C 1
ATOM 1499 O O . GLY B 1 52 ? -5.367 10.812 18.625 1 94.88 52 GLY B O 1
ATOM 1500 N N . PHE B 1 53 ? -6.562 10.836 16.734 1 96.31 53 PHE B N 1
ATOM 1501 C CA . PHE B 1 53 ? -5.539 11.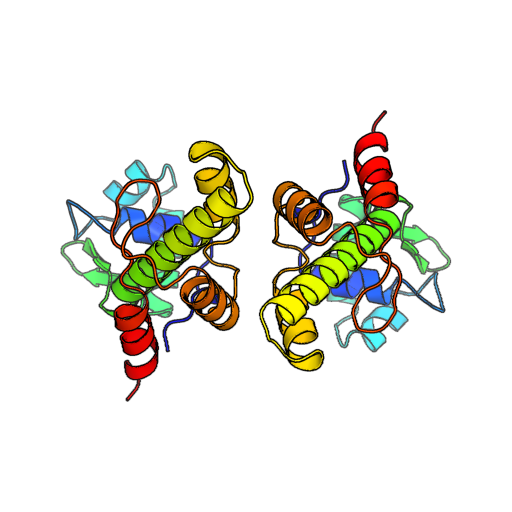578 16 1 96.31 53 PHE B CA 1
ATOM 1502 C C . PHE B 1 53 ? -5.824 13.07 16.047 1 96.31 53 PHE B C 1
ATOM 1504 O O . PHE B 1 53 ? -4.93 13.883 15.812 1 96.31 53 PHE B O 1
ATOM 1511 N N . VAL B 1 54 ? -7.141 13.422 16.328 1 96.88 54 VAL B N 1
ATOM 1512 C CA . VAL B 1 54 ? -7.5 14.828 16.422 1 96.88 54 VAL B CA 1
ATOM 1513 C C . VAL B 1 54 ? -8.43 15.062 17.609 1 96.88 54 VAL B C 1
ATOM 1515 O O . VAL B 1 54 ? -8.992 14.109 18.156 1 96.88 54 VAL B O 1
ATOM 1518 N N . THR B 1 55 ? -8.523 16.266 17.984 1 96.5 55 THR B N 1
ATOM 1519 C CA . THR B 1 55 ? -9.477 16.703 18.984 1 96.5 55 THR B CA 1
ATOM 1520 C C . THR B 1 55 ? -10.188 17.984 18.547 1 96.5 55 THR B C 1
ATOM 1522 O O . THR B 1 55 ? -9.648 18.75 17.75 1 96.5 55 THR B O 1
ATOM 1525 N N . LYS B 1 56 ? -11.398 18 18.984 1 94.12 56 LYS B N 1
ATOM 1526 C CA . LYS B 1 56 ? -12.219 19.172 18.703 1 94.12 56 LYS B CA 1
ATOM 1527 C C . LYS B 1 56 ? -12.438 20 19.969 1 94.12 56 LYS B C 1
ATOM 1529 O O . LYS B 1 56 ? -12.773 19.453 21.016 1 94.12 56 LYS B O 1
ATOM 1534 N N . ASN B 1 57 ? -12.125 21.266 19.828 1 90.88 57 ASN B N 1
ATOM 1535 C CA . ASN B 1 57 ? -12.43 22.188 20.906 1 90.88 57 ASN B CA 1
ATOM 1536 C C . ASN B 1 57 ? -13.141 23.438 20.391 1 90.88 57 ASN B C 1
ATOM 1538 O O . ASN B 1 57 ? -13.383 23.562 19.188 1 90.88 57 ASN B O 1
ATOM 1542 N N . PRO B 1 58 ? -13.508 24.328 21.281 1 91.69 58 PRO B N 1
ATOM 1543 C CA . PRO B 1 58 ? -14.242 25.516 20.844 1 91.69 58 PRO B CA 1
ATOM 1544 C C . PRO B 1 58 ? -13.453 26.375 19.844 1 91.69 58 PRO B C 1
ATOM 1546 O O . PRO B 1 58 ? -14.047 27.078 19.031 1 91.69 58 PRO B O 1
ATOM 1549 N N . ASP B 1 59 ? -12.133 26.25 19.875 1 91.5 59 ASP B N 1
ATOM 1550 C CA . ASP B 1 59 ? -11.289 27.062 19 1 91.5 59 ASP B CA 1
ATOM 1551 C C . ASP B 1 59 ? -11.109 26.391 17.641 1 91.5 59 ASP B C 1
ATOM 1553 O O . ASP B 1 59 ? -10.648 27.016 16.688 1 91.5 59 ASP B O 1
ATOM 1557 N N . GLY B 1 60 ? -11.438 25.078 17.641 1 95.81 60 GLY B N 1
ATOM 1558 C CA . GLY B 1 60 ? -11.305 24.359 16.375 1 95.81 60 GLY B CA 1
ATOM 1559 C C . GLY B 1 60 ? -10.711 22.969 16.547 1 95.81 60 GLY B C 1
ATOM 1560 O O . GLY B 1 60 ? -10.789 22.391 17.625 1 95.81 60 GLY B O 1
ATOM 1561 N N . VAL B 1 61 ? -10.242 22.469 15.438 1 97.19 61 VAL B N 1
ATOM 1562 C CA . VAL B 1 61 ? -9.688 21.125 15.391 1 97.19 61 VAL B CA 1
ATOM 1563 C C . VAL B 1 61 ? -8.164 21.188 15.445 1 97.19 61 VAL B C 1
ATOM 1565 O O . VAL B 1 61 ? -7.547 22.031 14.789 1 97.19 61 VAL B O 1
ATOM 1568 N N . CYS B 1 62 ? -7.609 20.344 16.266 1 96.62 62 CYS B N 1
ATOM 1569 C CA . CYS B 1 62 ? -6.156 20.266 16.359 1 96.62 62 CYS B CA 1
ATOM 1570 C C . CYS B 1 62 ? -5.695 18.812 16.375 1 96.62 62 CYS B C 1
ATOM 1572 O O . CYS B 1 62 ? -6.477 17.906 16.688 1 96.62 62 CYS B O 1
ATOM 1574 N N . LEU B 1 63 ? -4.418 18.625 16.016 1 96.38 63 LEU B N 1
ATOM 1575 C CA . LEU B 1 63 ? -3.83 17.297 16.141 1 96.38 63 LEU B CA 1
ATOM 1576 C C . LEU B 1 63 ? -3.545 16.953 17.594 1 96.38 63 LEU B C 1
ATOM 1578 O O . LEU B 1 63 ? -3.119 17.812 18.359 1 96.38 63 LEU B O 1
ATOM 1582 N N . THR B 1 64 ? -3.807 15.727 17.953 1 94.69 64 THR B N 1
ATOM 1583 C CA . THR B 1 64 ? -3.289 15.234 19.219 1 94.69 64 THR B CA 1
ATOM 1584 C C . THR B 1 64 ? -1.802 14.906 19.109 1 94.69 64 THR B C 1
ATOM 1586 O O . THR B 1 64 ? -1.213 15.031 18.031 1 94.69 64 THR B O 1
ATOM 1589 N N . SER B 1 65 ? -1.229 14.477 20.297 1 93.44 65 SER B N 1
ATOM 1590 C CA . SER B 1 65 ? 0.157 14.016 20.266 1 93.44 65 SER B CA 1
ATOM 1591 C C . SER B 1 65 ? 0.33 12.805 19.359 1 93.44 65 SER B C 1
ATOM 1593 O O . SER B 1 65 ? 1.329 12.695 18.656 1 93.44 65 SER B O 1
ATOM 1595 N N . ASP B 1 66 ? -0.633 11.922 19.344 1 93.75 66 ASP B N 1
ATOM 1596 C CA . ASP B 1 66 ? -0.594 10.742 18.484 1 93.75 66 ASP B CA 1
ATOM 1597 C C . ASP B 1 66 ? -0.722 11.117 17.016 1 93.75 66 ASP B C 1
ATOM 1599 O O . ASP B 1 66 ? -0.064 10.531 16.156 1 93.75 66 ASP B O 1
ATOM 1603 N N . GLY B 1 67 ? -1.557 12.109 16.75 1 94.38 67 GLY B N 1
ATOM 1604 C CA . GLY B 1 67 ? -1.695 12.594 15.383 1 94.38 67 GLY B CA 1
ATOM 1605 C C . GLY B 1 67 ? -0.419 13.203 14.836 1 94.38 67 GLY B C 1
ATOM 1606 O O . GLY B 1 67 ? -0.047 12.938 13.688 1 94.38 67 GLY B O 1
ATOM 1607 N N . LYS B 1 68 ? 0.185 13.938 15.672 1 93.81 68 LYS B N 1
ATOM 1608 C CA . LYS B 1 68 ? 1.455 14.539 15.281 1 93.81 68 LYS B CA 1
ATOM 1609 C C . LYS B 1 68 ? 2.521 13.469 15.047 1 93.81 68 LYS B C 1
ATOM 1611 O O . LYS B 1 68 ? 3.271 13.531 14.07 1 93.81 68 LYS B O 1
ATOM 1616 N N . LEU B 1 69 ? 2.557 12.578 15.93 1 93.88 69 LEU B N 1
ATOM 1617 C CA . LEU B 1 69 ? 3.525 11.484 15.828 1 93.88 69 LEU B CA 1
ATOM 1618 C C . LEU B 1 69 ? 3.303 10.68 14.555 1 93.88 69 LEU B C 1
ATOM 1620 O O . LEU B 1 69 ? 4.262 10.305 13.875 1 93.88 69 LEU B O 1
ATOM 1624 N N . LEU B 1 70 ? 2.094 10.461 14.219 1 94.62 70 LEU B N 1
ATOM 1625 C CA . LEU B 1 70 ? 1.771 9.727 13 1 94.62 70 LEU B CA 1
ATOM 1626 C C . LEU B 1 70 ? 2.273 10.477 11.773 1 94.62 70 LEU B C 1
ATOM 1628 O O . LEU B 1 70 ? 2.859 9.875 10.867 1 94.62 70 LEU B O 1
ATOM 1632 N N . LEU B 1 71 ? 2.062 11.75 11.734 1 94.81 71 LEU B N 1
ATOM 1633 C CA . LEU B 1 71 ? 2.533 12.555 10.617 1 94.81 71 LEU B CA 1
ATOM 1634 C C . LEU B 1 71 ? 4.055 12.508 10.516 1 94.81 71 LEU B C 1
ATOM 1636 O O . LEU B 1 71 ? 4.605 12.422 9.414 1 94.81 71 LEU B O 1
ATOM 1640 N N . GLU B 1 72 ? 4.641 12.57 11.625 1 94.88 72 GLU B N 1
ATOM 1641 C CA . GLU B 1 72 ? 6.098 12.492 11.633 1 94.88 72 GLU B CA 1
ATOM 1642 C C . GLU B 1 72 ? 6.578 11.148 11.102 1 94.88 72 GLU B C 1
ATOM 1644 O O . GLU B 1 72 ? 7.547 11.086 10.344 1 94.88 72 GLU B O 1
ATOM 1649 N N . LEU B 1 73 ? 5.934 10.133 11.531 1 95.31 73 LEU B N 1
ATOM 1650 C CA . LEU B 1 73 ? 6.27 8.797 11.055 1 95.31 73 LEU B CA 1
ATOM 1651 C C . LEU B 1 73 ? 6.105 8.703 9.547 1 95.31 73 LEU B C 1
ATOM 1653 O O . LEU B 1 73 ? 6.969 8.156 8.852 1 95.31 73 LEU B O 1
ATOM 1657 N N . VAL B 1 74 ? 5.031 9.266 9.078 1 96.19 74 VAL B N 1
ATOM 1658 C CA . VAL B 1 74 ? 4.754 9.219 7.648 1 96.19 74 VAL B CA 1
ATOM 1659 C C . VAL B 1 74 ? 5.812 10.016 6.895 1 96.19 74 VAL B C 1
ATOM 1661 O O . VAL B 1 74 ? 6.289 9.586 5.84 1 96.19 74 VAL B O 1
ATOM 1664 N N . ASP B 1 75 ? 6.172 11.141 7.41 1 96.12 75 ASP B N 1
ATOM 1665 C CA . ASP B 1 75 ? 7.195 11.969 6.777 1 96.12 75 ASP B CA 1
ATOM 1666 C C . ASP B 1 75 ? 8.531 11.227 6.699 1 96.12 75 ASP B C 1
ATOM 1668 O O . ASP B 1 75 ? 9.203 11.258 5.664 1 96.12 75 ASP B O 1
A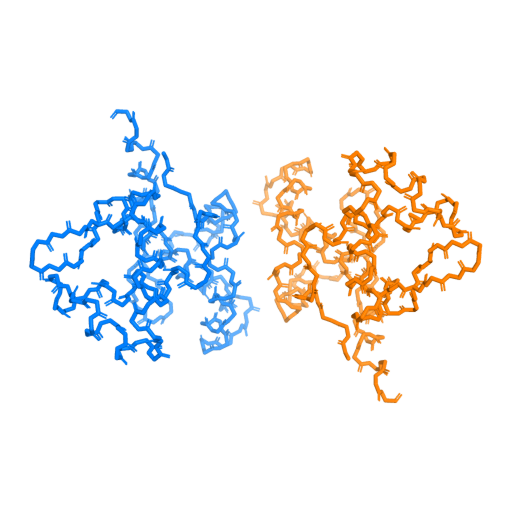TOM 1672 N N . ASN B 1 76 ? 8.898 10.672 7.793 1 97.56 76 ASN B N 1
ATOM 1673 C CA . ASN B 1 76 ? 10.117 9.875 7.785 1 97.56 76 ASN B CA 1
ATOM 1674 C C . ASN B 1 76 ? 10.039 8.742 6.77 1 97.56 76 ASN B C 1
ATOM 1676 O O . ASN B 1 76 ? 10.992 8.5 6.027 1 97.56 76 ASN B O 1
ATOM 1680 N N . SER B 1 77 ? 8.93 8.07 6.801 1 97.19 77 SER B N 1
ATOM 1681 C CA . SER B 1 77 ? 8.703 7.004 5.836 1 97.19 77 SER B CA 1
ATOM 1682 C C . 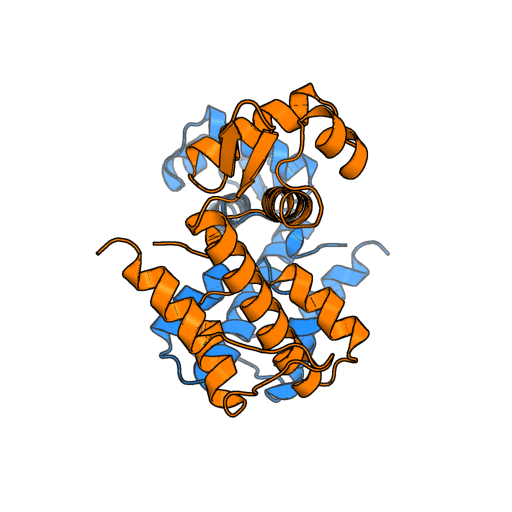SER B 1 77 ? 8.891 7.5 4.406 1 97.19 77 SER B C 1
ATOM 1684 O O . SER B 1 77 ? 9.656 6.918 3.637 1 97.19 77 SER B O 1
ATOM 1686 N N . HIS B 1 78 ? 8.289 8.562 4.09 1 97.62 78 HIS B N 1
ATOM 1687 C CA . HIS B 1 78 ? 8.391 9.18 2.773 1 97.62 78 HIS B CA 1
ATOM 1688 C C . HIS B 1 78 ? 9.844 9.492 2.426 1 97.62 78 HIS B C 1
ATOM 1690 O O . HIS B 1 78 ? 10.312 9.141 1.338 1 97.62 78 HIS B O 1
ATOM 1696 N N . ARG B 1 79 ? 10.508 10.055 3.326 1 98.56 79 ARG B N 1
ATOM 1697 C CA . ARG B 1 79 ? 11.875 10.516 3.086 1 98.56 79 ARG B CA 1
ATOM 1698 C C . ARG B 1 79 ? 12.828 9.336 2.939 1 98.56 79 ARG B C 1
ATOM 1700 O O . ARG B 1 79 ? 13.75 9.375 2.115 1 98.56 79 ARG B O 1
ATOM 1707 N N . ILE B 1 80 ? 12.633 8.312 3.705 1 98.44 80 ILE B N 1
ATOM 1708 C CA . ILE B 1 80 ? 13.453 7.109 3.588 1 98.44 80 ILE B CA 1
ATOM 1709 C C . ILE B 1 80 ? 13.211 6.453 2.229 1 98.44 80 ILE B C 1
ATOM 1711 O O . ILE B 1 80 ? 14.164 6.117 1.521 1 98.44 80 ILE B O 1
ATOM 1715 N N . ILE B 1 81 ? 11.984 6.336 1.847 1 98.5 81 ILE B N 1
ATOM 1716 C CA . ILE B 1 81 ? 11.633 5.691 0.586 1 98.5 81 ILE B CA 1
ATOM 1717 C C . ILE B 1 81 ? 12.188 6.508 -0.581 1 98.5 81 ILE B C 1
ATOM 1719 O O . ILE B 1 81 ? 12.766 5.949 -1.519 1 98.5 81 ILE B O 1
ATOM 1723 N N . GLU B 1 82 ? 12.008 7.742 -0.451 1 98.44 82 GLU B N 1
ATOM 1724 C CA . GLU B 1 82 ? 12.523 8.633 -1.49 1 98.44 82 GLU B CA 1
ATOM 1725 C C . GLU B 1 82 ? 14.031 8.461 -1.668 1 98.44 82 GLU B C 1
ATOM 1727 O O . GLU B 1 82 ? 14.523 8.383 -2.795 1 98.44 82 GLU B O 1
ATOM 1732 N N . THR B 1 83 ? 14.742 8.477 -0.616 1 98.56 83 THR B N 1
ATOM 1733 C CA . THR B 1 83 ? 16.188 8.297 -0.636 1 98.56 83 THR B CA 1
ATOM 1734 C C . THR B 1 83 ? 16.562 6.953 -1.257 1 98.56 83 THR B C 1
ATOM 1736 O O . THR B 1 83 ? 17.469 6.879 -2.09 1 98.56 83 THR B O 1
ATOM 1739 N N . TRP B 1 84 ? 15.82 5.938 -0.904 1 98.44 84 TRP B N 1
ATOM 1740 C CA . TRP B 1 84 ? 16.016 4.605 -1.462 1 98.44 84 TRP B CA 1
ATOM 1741 C C . TRP B 1 84 ? 15.773 4.605 -2.967 1 98.44 84 TRP B C 1
ATOM 1743 O O . TRP B 1 84 ? 16.594 4.09 -3.734 1 98.44 84 TRP B O 1
ATOM 1753 N N . LEU B 1 85 ? 14.742 5.219 -3.414 1 98.44 85 LEU B N 1
ATOM 1754 C CA . LEU B 1 85 ? 14.375 5.227 -4.824 1 98.44 85 LEU B CA 1
ATOM 1755 C C . LEU B 1 85 ? 15.414 5.973 -5.656 1 98.44 85 LEU B C 1
ATOM 1757 O O . LEU B 1 85 ? 15.727 5.566 -6.773 1 98.44 85 LEU B O 1
ATOM 1761 N N . VAL B 1 86 ? 15.906 7.012 -5.117 1 98.31 86 VAL B N 1
ATOM 1762 C CA . VAL B 1 86 ? 16.969 7.738 -5.809 1 98.31 86 VAL B CA 1
ATOM 1763 C C . VAL B 1 86 ? 18.188 6.844 -5.961 1 98.31 86 VAL B C 1
ATOM 1765 O O . VAL B 1 86 ? 18.828 6.824 -7.016 1 98.31 86 VAL B O 1
ATOM 1768 N N . SER B 1 87 ? 18.469 6.109 -4.949 1 96.44 87 SER B N 1
ATOM 1769 C CA . SER B 1 87 ? 19.594 5.199 -5.016 1 96.44 87 SER B CA 1
ATOM 1770 C C . SER B 1 87 ? 19.375 4.109 -6.062 1 96.44 87 SER B C 1
ATOM 1772 O O . SER B 1 87 ? 20.328 3.52 -6.566 1 96.44 87 SER B O 1
ATOM 1774 N N . LEU B 1 88 ? 18.141 3.826 -6.375 1 95.81 88 LEU B N 1
ATOM 1775 C CA . LEU B 1 88 ? 17.797 2.822 -7.383 1 95.81 88 LEU B CA 1
ATOM 1776 C C . LEU B 1 88 ? 17.906 3.402 -8.789 1 95.81 88 LEU B C 1
ATOM 1778 O O . LEU B 1 88 ? 17.859 2.664 -9.773 1 95.81 88 LEU B O 1
ATOM 1782 N N . GLY B 1 89 ? 17.953 4.785 -8.859 1 96.75 89 GLY B N 1
ATOM 1783 C CA . GLY B 1 89 ? 18.156 5.395 -10.164 1 96.75 89 GLY B CA 1
ATOM 1784 C C . GLY B 1 89 ? 17 6.297 -10.586 1 96.75 89 GLY B C 1
ATOM 1785 O O . GLY B 1 89 ? 17 6.828 -11.695 1 96.75 89 GLY B O 1
ATOM 1786 N N . PHE B 1 90 ? 16.094 6.5 -9.773 1 98.06 90 PHE B N 1
ATOM 1787 C CA . PHE B 1 90 ? 15.016 7.43 -10.102 1 98.06 90 PHE B CA 1
ATOM 1788 C C . PHE B 1 90 ? 15.469 8.875 -9.898 1 98.06 90 PHE B C 1
ATOM 1790 O O . PHE B 1 90 ? 16.328 9.141 -9.062 1 98.06 90 PHE B O 1
ATOM 1797 N N . SER B 1 91 ? 14.859 9.742 -10.703 1 98.06 91 SER B N 1
ATOM 1798 C CA . SER B 1 91 ? 15.062 11.164 -10.414 1 98.06 91 SER B CA 1
ATOM 1799 C C . SER B 1 91 ? 14.422 11.555 -9.086 1 98.06 91 SER B C 1
ATOM 1801 O O . SER B 1 91 ? 13.555 10.844 -8.578 1 98.06 91 SER B O 1
ATOM 1803 N N . VAL B 1 92 ? 14.836 12.656 -8.586 1 97.88 92 VAL B N 1
ATOM 1804 C CA . VAL B 1 92 ? 14.305 13.148 -7.32 1 97.88 92 VAL B CA 1
ATOM 1805 C C . VAL B 1 92 ? 12.797 13.352 -7.438 1 97.88 92 VAL B C 1
ATOM 1807 O O . VAL B 1 92 ? 12.039 12.977 -6.539 1 97.88 92 VAL B O 1
ATOM 1810 N N . GLU B 1 93 ? 12.359 13.875 -8.523 1 97.88 93 GLU B N 1
ATOM 1811 C CA . GLU B 1 93 ? 10.945 14.141 -8.758 1 97.88 93 GLU B CA 1
ATOM 1812 C C . GLU B 1 93 ? 10.141 12.844 -8.836 1 97.88 93 GLU B C 1
ATOM 1814 O O . GLU B 1 93 ? 9.094 12.719 -8.195 1 97.88 93 GLU B O 1
ATOM 1819 N N . GLU B 1 94 ? 10.633 11.891 -9.57 1 97.94 94 GLU B N 1
ATOM 1820 C CA . GLU B 1 94 ? 9.961 10.594 -9.672 1 97.94 94 GLU B CA 1
ATOM 1821 C C . GLU B 1 94 ? 9.93 9.883 -8.328 1 97.94 94 GLU B C 1
ATOM 1823 O O . GLU B 1 94 ? 8.914 9.289 -7.961 1 97.94 94 GLU B O 1
ATOM 1828 N N . ALA B 1 95 ? 11.031 9.938 -7.66 1 98.31 95 ALA B N 1
ATOM 1829 C CA . ALA B 1 95 ? 11.133 9.305 -6.348 1 98.31 95 ALA B CA 1
ATOM 1830 C C . ALA B 1 95 ? 10.102 9.867 -5.383 1 98.31 95 ALA B C 1
ATOM 1832 O O . ALA B 1 95 ? 9.438 9.117 -4.656 1 98.31 95 ALA B O 1
ATOM 1833 N N . CYS B 1 96 ? 10.008 11.188 -5.402 1 97.75 96 CYS B N 1
ATOM 1834 C CA . CYS B 1 96 ? 9.023 11.836 -4.543 1 97.75 96 CYS B CA 1
ATOM 1835 C C . CYS B 1 96 ? 7.613 11.375 -4.871 1 97.75 96 CYS B C 1
ATOM 1837 O O . CYS B 1 96 ? 6.855 11 -3.977 1 97.75 96 CYS B O 1
ATOM 1839 N N . ARG B 1 97 ? 7.27 11.344 -6.113 1 97.06 97 ARG B N 1
ATOM 1840 C CA . ARG B 1 97 ? 5.953 10.906 -6.566 1 97.06 97 ARG B CA 1
ATOM 1841 C C . ARG B 1 97 ? 5.684 9.461 -6.156 1 97.06 97 ARG B C 1
ATOM 1843 O O . ARG B 1 97 ? 4.613 9.148 -5.629 1 97.06 97 ARG B O 1
ATOM 1850 N N . LEU B 1 98 ? 6.637 8.578 -6.348 1 97.12 98 LEU B N 1
ATOM 1851 C CA . LEU B 1 98 ? 6.484 7.152 -6.059 1 97.12 98 LEU B CA 1
ATOM 1852 C C . LEU B 1 98 ? 6.465 6.902 -4.555 1 97.12 98 LEU B C 1
ATOM 1854 O O . LEU B 1 98 ? 5.699 6.062 -4.07 1 97.12 98 LEU B O 1
ATOM 1858 N N . ALA B 1 99 ? 7.281 7.605 -3.84 1 97.62 99 ALA B N 1
ATOM 1859 C CA . ALA B 1 99 ? 7.309 7.473 -2.385 1 97.62 99 ALA B CA 1
ATOM 1860 C C . ALA B 1 99 ? 5.945 7.793 -1.779 1 97.62 99 ALA B C 1
ATOM 1862 O O . ALA B 1 99 ? 5.496 7.117 -0.854 1 97.62 99 ALA B O 1
ATOM 1863 N N . SER B 1 100 ? 5.281 8.781 -2.332 1 95.31 100 SER B N 1
ATOM 1864 C CA . SER B 1 100 ? 3.975 9.195 -1.837 1 95.31 100 SER B CA 1
ATOM 1865 C C . SER B 1 100 ? 2.938 8.094 -2.008 1 95.31 100 SER B C 1
ATOM 1867 O O . SER B 1 100 ? 1.935 8.055 -1.293 1 95.31 100 SER B O 1
ATOM 1869 N N . LYS B 1 101 ? 3.193 7.16 -2.867 1 93.06 101 LYS B N 1
ATOM 1870 C CA . LYS B 1 101 ? 2.277 6.047 -3.098 1 93.06 101 LYS B CA 1
ATOM 1871 C C . LYS B 1 101 ? 2.547 4.902 -2.125 1 93.06 101 LYS B C 1
ATOM 1873 O O . LYS B 1 101 ? 1.733 3.984 -1.997 1 93.06 101 LYS B O 1
ATOM 1878 N N . MET B 1 102 ? 3.656 4.961 -1.393 1 95.06 102 MET B N 1
ATOM 1879 C CA . MET B 1 102 ? 4.062 3.812 -0.587 1 95.06 102 MET B CA 1
ATOM 1880 C C . MET B 1 102 ? 4.203 4.199 0.881 1 95.06 102 MET B C 1
ATOM 1882 O O . MET B 1 102 ? 4.289 3.332 1.752 1 95.06 102 MET B O 1
ATOM 1886 N N . GLU B 1 103 ? 4.238 5.414 1.183 1 95.75 103 GLU B N 1
ATOM 1887 C CA . GLU B 1 103 ? 4.691 5.926 2.473 1 95.75 103 GLU B CA 1
ATOM 1888 C C . GLU B 1 103 ? 3.795 5.438 3.605 1 95.75 103 GLU B C 1
ATOM 1890 O O . GLU B 1 103 ? 4.238 5.324 4.75 1 95.75 103 GLU B O 1
ATOM 1895 N N . THR B 1 104 ? 2.516 5.102 3.348 1 93.25 104 THR B N 1
ATOM 1896 C CA . THR B 1 104 ? 1.631 4.613 4.398 1 93.25 104 THR B CA 1
ATOM 1897 C C . THR B 1 104 ? 1.486 3.094 4.324 1 93.25 104 THR B C 1
ATOM 1899 O O . THR B 1 104 ? 0.897 2.477 5.211 1 93.25 104 THR B O 1
ATOM 1902 N N . THR B 1 105 ? 2.107 2.496 3.273 1 91.31 105 THR B N 1
ATOM 1903 C CA . THR B 1 105 ? 1.831 1.08 3.066 1 91.31 105 THR B CA 1
ATOM 1904 C C . THR B 1 105 ? 3.094 0.247 3.271 1 91.31 105 THR B C 1
ATOM 1906 O O . THR B 1 105 ? 3.02 -0.972 3.439 1 91.31 105 THR B O 1
ATOM 1909 N N . MET B 1 106 ? 4.203 0.807 3.225 1 95 106 MET B N 1
ATOM 1910 C CA . MET B 1 106 ? 5.422 0.038 3.465 1 95 106 MET B CA 1
ATOM 1911 C C . MET B 1 106 ? 5.57 -0.297 4.945 1 95 106 MET B C 1
ATOM 1913 O O . MET B 1 106 ? 5.547 0.597 5.793 1 95 106 MET B O 1
ATOM 1917 N N . PRO B 1 107 ? 5.785 -1.53 5.215 1 95 107 PRO B N 1
ATOM 1918 C CA . PRO B 1 107 ? 5.922 -1.927 6.617 1 95 107 PRO B CA 1
ATOM 1919 C C . PRO B 1 107 ? 7.133 -1.288 7.297 1 95 107 PRO B C 1
ATOM 1921 O O . PRO B 1 107 ? 8.188 -1.146 6.676 1 95 107 PRO B O 1
ATOM 1924 N N . ILE B 1 108 ? 6.957 -1.005 8.578 1 94 108 ILE B N 1
ATOM 1925 C CA . ILE B 1 108 ? 7.988 -0.314 9.344 1 94 108 ILE B CA 1
ATOM 1926 C C . ILE B 1 108 ? 9.242 -1.181 9.414 1 94 108 ILE B C 1
ATOM 1928 O O . ILE B 1 108 ? 10.359 -0.663 9.414 1 94 108 ILE B O 1
ATOM 1932 N N . GLU B 1 109 ? 9.094 -2.498 9.43 1 94.69 109 GLU B N 1
ATOM 1933 C CA . GLU B 1 109 ? 10.234 -3.412 9.438 1 94.69 109 GLU B CA 1
ATOM 1934 C C . GLU B 1 109 ? 11.094 -3.236 8.188 1 94.69 109 GLU B C 1
ATOM 1936 O O . GLU B 1 109 ? 12.32 -3.277 8.258 1 94.69 109 GLU B O 1
ATOM 1941 N N . VAL B 1 110 ? 10.43 -3.041 7.102 1 97.12 110 VAL B N 1
ATOM 1942 C CA . VAL B 1 110 ? 11.133 -2.867 5.836 1 97.12 110 VAL B CA 1
ATOM 1943 C C . VAL B 1 110 ? 11.82 -1.505 5.812 1 97.12 110 VAL B C 1
ATOM 1945 O O . VAL B 1 110 ? 12.977 -1.396 5.398 1 97.12 110 VAL B O 1
ATOM 1948 N N . LEU B 1 111 ? 11.141 -0.537 6.281 1 96.81 111 LEU B N 1
ATOM 1949 C CA . LEU B 1 111 ? 11.711 0.805 6.359 1 96.81 111 LEU B CA 1
ATOM 1950 C C . LEU B 1 111 ? 12.984 0.81 7.191 1 96.81 111 LEU B C 1
ATOM 1952 O O . LEU B 1 111 ? 13.977 1.436 6.809 1 96.81 111 LEU B O 1
ATOM 1956 N N . ARG B 1 112 ? 12.883 0.157 8.273 1 95.81 112 ARG B N 1
ATOM 1957 C CA . ARG B 1 112 ? 14.039 0.092 9.164 1 95.81 112 ARG B CA 1
ATOM 1958 C C . ARG B 1 112 ? 15.242 -0.529 8.453 1 95.81 112 ARG B C 1
ATOM 1960 O O . ARG B 1 112 ? 16.344 -0 8.523 1 95.81 112 ARG B O 1
ATOM 1967 N N . LYS B 1 113 ? 15.055 -1.553 7.777 1 96.44 113 LYS B N 1
ATOM 1968 C CA . LYS B 1 113 ? 16.141 -2.227 7.062 1 96.44 113 LYS B CA 1
ATOM 1969 C C . LYS B 1 113 ? 16.688 -1.348 5.941 1 96.44 113 LYS B C 1
ATOM 1971 O O . LYS B 1 113 ? 17.906 -1.272 5.746 1 96.44 113 LYS B O 1
ATOM 1976 N N . LEU B 1 114 ? 15.789 -0.723 5.254 1 96.56 114 LEU B N 1
ATOM 1977 C CA . LEU B 1 114 ? 16.203 0.194 4.199 1 96.56 114 LEU B CA 1
ATOM 1978 C C . LEU B 1 114 ? 17.078 1.31 4.762 1 96.56 114 LEU B C 1
ATOM 1980 O O . LEU B 1 114 ? 18.141 1.596 4.223 1 96.56 114 LEU B O 1
ATOM 1984 N N . TYR B 1 115 ? 16.547 1.851 5.824 1 97.31 115 TYR B N 1
ATOM 1985 C CA . TYR B 1 115 ? 17.25 2.939 6.488 1 97.31 115 TYR B CA 1
ATOM 1986 C C . TYR B 1 115 ? 18.656 2.506 6.895 1 97.31 115 TYR B C 1
ATOM 1988 O O . TYR B 1 115 ? 19.641 3.203 6.617 1 97.31 115 TYR B O 1
ATOM 1996 N N . GLU B 1 116 ? 18.766 1.357 7.473 1 96.75 116 GLU B N 1
ATOM 1997 C CA . GLU B 1 116 ? 20.031 0.811 7.918 1 96.75 116 GLU B CA 1
ATOM 1998 C C . GLU B 1 116 ? 20.953 0.505 6.734 1 96.75 116 GLU B C 1
ATOM 2000 O O . GLU B 1 116 ? 22.125 0.855 6.75 1 96.75 116 GLU B O 1
ATOM 2005 N N . ASN B 1 117 ? 20.438 -0.056 5.723 1 95.69 117 ASN B N 1
ATOM 2006 C CA . ASN B 1 117 ? 21.219 -0.478 4.57 1 95.69 117 ASN B CA 1
ATOM 2007 C C . ASN B 1 117 ? 21.781 0.718 3.803 1 95.69 117 ASN B C 1
ATOM 2009 O O . ASN B 1 117 ? 22.812 0.606 3.129 1 95.69 117 ASN B O 1
ATOM 2013 N N . MET B 1 118 ? 21.109 1.808 3.906 1 96.69 118 MET B N 1
ATOM 2014 C CA . MET B 1 118 ? 21.562 3.01 3.219 1 96.69 118 MET B CA 1
ATOM 2015 C C . MET B 1 118 ? 22.547 3.793 4.086 1 96.69 118 MET B C 1
ATOM 2017 O O . MET B 1 118 ? 22.953 4.898 3.725 1 96.69 118 MET B O 1
ATOM 2021 N N . GLY B 1 119 ? 22.844 3.262 5.227 1 97.12 119 GLY B N 1
ATOM 2022 C CA . GLY B 1 119 ? 23.812 3.895 6.113 1 97.12 119 GLY B CA 1
ATOM 2023 C C . GLY B 1 119 ? 23.188 4.949 7.012 1 97.12 119 GLY B C 1
ATOM 2024 O O . GLY B 1 119 ? 23.828 5.941 7.352 1 97.12 119 GLY B O 1
ATOM 2025 N N . LYS B 1 120 ? 21.938 4.918 7.227 1 97.62 120 LYS B N 1
ATOM 2026 C CA . LYS B 1 120 ? 21.203 5.801 8.133 1 97.62 120 LYS B CA 1
ATOM 2027 C C . LYS B 1 120 ? 21.359 7.262 7.723 1 97.62 120 LYS B C 1
ATOM 2029 O O . LYS B 1 120 ? 21.844 8.086 8.508 1 97.62 120 LYS B O 1
ATOM 2034 N N . PRO B 1 121 ? 20.969 7.57 6.539 1 97.88 121 PRO B N 1
ATOM 2035 C CA . PRO B 1 121 ? 21.094 8.961 6.082 1 97.88 121 PRO B CA 1
ATOM 2036 C C . PRO B 1 121 ? 20.391 9.953 7.008 1 97.88 121 PRO B C 1
ATOM 2038 O O . PRO B 1 121 ? 19.328 9.648 7.547 1 97.88 121 PRO B O 1
ATOM 2041 N N . SER B 1 122 ? 20.938 11.148 7.109 1 97.38 122 SER B N 1
ATOM 2042 C CA . SER B 1 122 ? 20.406 12.156 8.016 1 97.38 122 SER B CA 1
ATOM 2043 C C . SER B 1 122 ? 19.344 13.008 7.332 1 97.38 122 SER B C 1
ATOM 2045 O O . SER B 1 122 ? 18.578 13.711 8 1 97.38 122 SER B O 1
ATOM 2047 N N . SER B 1 123 ? 19.422 12.953 5.973 1 98.12 123 SER B N 1
ATOM 2048 C CA . SER B 1 123 ? 18.453 13.773 5.234 1 98.12 123 SER B CA 1
ATOM 2049 C C . SER B 1 123 ? 18.031 13.086 3.941 1 98.12 123 SER B C 1
ATOM 2051 O O . SER B 1 123 ? 18.719 12.203 3.438 1 98.12 123 SER B O 1
ATOM 2053 N N . CYS B 1 124 ? 16.875 13.508 3.447 1 97.81 124 CYS B N 1
ATOM 2054 C CA . CYS B 1 124 ? 16.406 13.016 2.154 1 97.81 124 CYS B CA 1
ATOM 2055 C C . CYS B 1 124 ? 17.031 13.805 1.013 1 97.81 124 CYS B C 1
ATOM 2057 O O . CYS B 1 124 ? 17.781 14.75 1.247 1 97.81 124 CYS B O 1
ATOM 2059 N N . PRO B 1 125 ? 16.734 13.492 -0.177 1 97.31 125 PRO B N 1
ATOM 2060 C CA . PRO B 1 125 ? 17.359 14.172 -1.314 1 97.31 125 PRO B CA 1
ATOM 2061 C C . PRO B 1 125 ? 17 15.656 -1.37 1 97.31 125 PRO B C 1
ATOM 2063 O O . PRO B 1 125 ? 17.75 16.453 -1.962 1 97.31 125 PRO B O 1
ATOM 2066 N N . HIS B 1 126 ? 15.945 16.094 -0.798 1 96.06 126 HIS B N 1
ATOM 2067 C CA . HIS B 1 126 ? 15.562 17.5 -0.752 1 96.06 126 HIS B CA 1
ATOM 2068 C C . HIS B 1 126 ? 1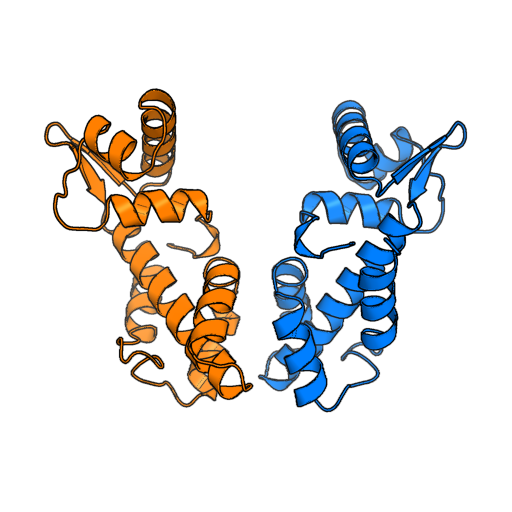6.234 18.219 0.408 1 96.06 126 HIS B C 1
ATOM 2070 O O . HIS B 1 126 ? 16.094 19.438 0.56 1 96.06 126 HIS B O 1
ATOM 2076 N N . GLY B 1 127 ? 16.844 17.453 1.244 1 96.81 127 GLY B N 1
ATOM 2077 C CA . GLY B 1 127 ? 17.531 18.062 2.361 1 96.81 127 GLY B CA 1
ATOM 2078 C C . GLY B 1 127 ? 16.719 18.078 3.639 1 96.81 127 GLY B C 1
ATOM 2079 O O . GLY B 1 127 ? 17.125 18.703 4.629 1 96.81 127 GLY B O 1
ATOM 2080 N N . LYS B 1 128 ? 15.641 17.484 3.674 1 97.19 128 LYS B N 1
ATOM 2081 C CA . LYS B 1 128 ? 14.812 17.422 4.879 1 97.19 128 LYS B CA 1
ATOM 2082 C C . LYS B 1 128 ? 15.312 16.344 5.832 1 97.19 128 LYS B C 1
ATOM 2084 O O . LYS B 1 128 ? 15.719 15.258 5.398 1 97.19 128 LYS B O 1
ATOM 2089 N N . PRO B 1 129 ? 15.266 16.594 7.098 1 97.81 129 PRO B N 1
ATOM 2090 C CA . PRO B 1 129 ? 15.852 15.672 8.062 1 97.81 129 PRO B CA 1
ATOM 2091 C C . PRO B 1 129 ? 15.07 14.367 8.18 1 97.81 129 PRO B C 1
ATOM 2093 O O . PRO B 1 129 ? 13.836 14.375 8.109 1 97.81 129 PRO B O 1
ATOM 2096 N N . ILE B 1 130 ? 15.758 13.305 8.375 1 98 130 ILE B N 1
ATOM 2097 C CA . ILE B 1 130 ? 15.203 12 8.719 1 98 130 ILE B CA 1
ATOM 2098 C C . ILE B 1 130 ? 15.461 11.703 10.195 1 98 130 ILE B C 1
ATOM 2100 O O . ILE B 1 130 ? 16.609 11.516 10.602 1 98 130 ILE B O 1
ATOM 2104 N N . THR B 1 131 ? 14.43 11.641 10.922 1 97.25 131 THR B N 1
ATOM 2105 C CA . THR B 1 131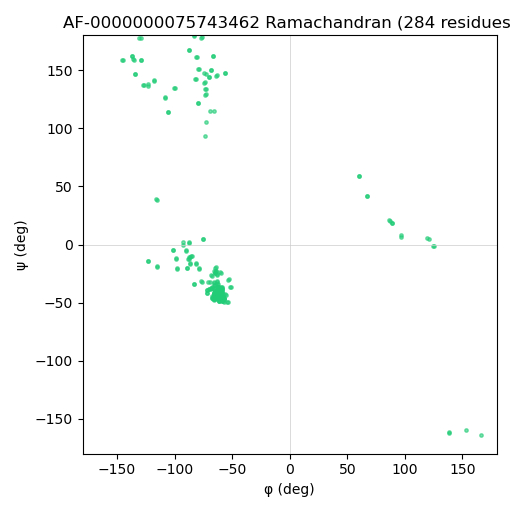 ? 14.523 11.414 12.359 1 97.25 131 THR B CA 1
ATOM 2106 C C . THR B 1 131 ? 13.883 10.086 12.742 1 97.25 131 THR B C 1
ATOM 2108 O O . THR B 1 131 ? 13.211 9.992 13.766 1 97.25 131 THR B O 1
ATOM 2111 N N . PHE B 1 132 ? 14.039 9.164 12 1 95.06 132 PHE B N 1
ATOM 2112 C CA . PHE B 1 132 ? 13.312 7.895 12.031 1 95.06 132 PHE B CA 1
ATOM 2113 C C . PHE B 1 132 ? 13.547 7.164 13.344 1 95.06 132 PHE B C 1
ATOM 2115 O O . PHE B 1 132 ? 12.602 6.691 13.977 1 95.06 132 PHE B O 1
ATOM 2122 N N . GLU B 1 133 ? 14.719 7.027 13.828 1 92.06 133 GLU B N 1
ATOM 2123 C CA . GLU B 1 133 ? 15.031 6.273 15.039 1 92.06 133 GLU B CA 1
ATOM 2124 C C . GLU B 1 133 ? 14.297 6.844 16.25 1 92.06 133 GLU B C 1
ATOM 2126 O O . GLU B 1 133 ? 13.672 6.102 17.016 1 92.06 133 GLU B O 1
ATOM 2131 N N . ASP B 1 134 ? 14.352 8.133 16.344 1 91.56 134 ASP B N 1
ATOM 2132 C CA . ASP B 1 134 ? 13.672 8.797 17.453 1 91.56 134 ASP B CA 1
ATOM 2133 C C . ASP B 1 134 ? 12.156 8.656 17.344 1 91.56 134 ASP B C 1
ATOM 2135 O O . ASP B 1 134 ? 11.484 8.32 18.312 1 91.56 134 ASP B O 1
ATOM 2139 N N . THR B 1 135 ? 11.688 8.875 16.172 1 92.38 135 THR B N 1
ATOM 2140 C CA . THR B 1 135 ? 10.25 8.859 15.938 1 92.38 135 THR B CA 1
ATOM 2141 C C . THR B 1 135 ? 9.688 7.457 16.156 1 92.38 135 THR B C 1
ATOM 2143 O O . THR B 1 135 ? 8.641 7.289 16.797 1 92.38 135 THR B O 1
ATOM 2146 N N . ALA B 1 136 ? 10.367 6.504 15.625 1 89 136 ALA B N 1
ATOM 2147 C CA . ALA B 1 136 ? 9.922 5.121 15.758 1 89 136 ALA B CA 1
ATOM 2148 C C . ALA B 1 136 ? 9.906 4.688 17.219 1 89 136 ALA B C 1
ATOM 2150 O O . ALA B 1 136 ? 9.023 3.943 17.641 1 89 136 ALA B O 1
ATOM 2151 N N . LEU B 1 137 ? 10.805 5.07 17.922 1 85.81 137 LEU B N 1
ATOM 2152 C CA . LEU B 1 137 ? 10.867 4.754 19.344 1 85.81 137 LEU B CA 1
ATOM 2153 C C . LEU B 1 137 ? 9.688 5.375 20.094 1 85.81 137 LEU B C 1
ATOM 2155 O O . LEU B 1 137 ? 9.086 4.734 20.953 1 85.81 137 LEU B O 1
ATOM 2159 N N . ARG B 1 138 ? 9.367 6.555 19.781 1 87.88 138 ARG B N 1
ATOM 2160 C CA . ARG B 1 138 ? 8.242 7.238 20.406 1 87.88 138 ARG B CA 1
ATOM 2161 C C . ARG B 1 138 ? 6.922 6.559 20.031 1 87.88 138 ARG B C 1
ATOM 2163 O O . ARG B 1 138 ? 5.984 6.547 20.828 1 87.88 138 ARG B O 1
ATOM 2170 N N . ALA B 1 139 ? 6.883 6.051 18.922 1 87.25 139 ALA B N 1
ATOM 2171 C CA . ALA B 1 139 ? 5.656 5.418 18.453 1 87.25 139 ALA B CA 1
ATOM 2172 C C . ALA B 1 139 ? 5.379 4.117 19.203 1 87.25 139 ALA B C 1
ATOM 2174 O O . ALA B 1 139 ? 4.223 3.711 19.344 1 87.25 139 ALA B O 1
ATOM 2175 N N . VAL B 1 140 ? 6.441 3.408 19.609 1 78.06 140 VAL B N 1
ATOM 2176 C CA . VAL B 1 140 ? 6.273 2.148 20.328 1 78.06 140 VAL B CA 1
ATOM 2177 C C . VAL B 1 140 ? 6.047 2.426 21.812 1 78.06 140 VAL B C 1
ATOM 2179 O O . VAL B 1 140 ? 5.422 1.623 22.516 1 78.06 140 VAL B O 1
ATOM 2182 N N . ASN B 1 141 ? 6.66 3.449 22.344 1 69.19 141 ASN B N 1
ATOM 2183 C CA . ASN B 1 141 ? 6.602 3.773 23.766 1 69.19 141 ASN B CA 1
ATOM 2184 C C . ASN B 1 141 ? 5.289 4.461 24.125 1 69.19 141 ASN B C 1
ATOM 2186 O O . ASN B 1 141 ? 5.008 4.691 25.312 1 69.19 141 ASN B O 1
ATOM 2190 N N . THR B 1 142 ? 4.602 5.012 23.328 1 55.94 142 THR B N 1
ATOM 2191 C CA . THR B 1 142 ? 3.402 5.758 23.688 1 55.94 142 THR B CA 1
ATOM 2192 C C . THR B 1 142 ? 2.469 4.895 24.531 1 55.94 142 THR B C 1
ATOM 2194 O O . THR B 1 142 ? 1.566 5.414 25.203 1 55.94 142 THR B O 1
ATOM 2197 N N . HIS B 1 143 ? 2.27 3.514 24.547 1 46.28 143 HIS B N 1
ATOM 2198 C CA . HIS B 1 143 ? 1.351 2.908 25.516 1 46.28 143 HIS B CA 1
ATOM 2199 C C . HIS B 1 143 ? 2.08 2.48 26.781 1 46.28 143 HIS B C 1
ATOM 2201 O O . HIS B 1 143 ? 1.484 1.861 27.672 1 46.28 143 HIS B O 1
ATOM 2207 N N . ASN B 1 144 ? 3.359 2.67 26.891 1 35.44 144 ASN B N 1
ATOM 2208 C CA . ASN B 1 144 ? 3.668 2.377 28.281 1 35.44 144 ASN B CA 1
ATOM 2209 C C . ASN B 1 144 ? 3.334 3.557 29.203 1 35.44 144 ASN B C 1
ATOM 2211 O O . ASN B 1 144 ? 3.625 4.707 28.859 1 35.44 144 ASN B O 1
#

Secondary structure (DSSP, 8-state):
---GGG--HHHHHHHHHHSSTT-SB-HHHHHHHHT--HHHHHHHHHHHHHTTSEEEETTEEEE-HHHHHHHHHHHHHHHHHHHHHHHHT--HHHHHHHHHTTTTTS-HHHHHHHHHHTT--SB-TTS-B--HHHHHHHHHHTT-/---GGG--HHHHHHHHHHSSTT-SB-HHHHHHHHT--HHHHHHHHHHHHHTTSEEEETTEEEE-HHHHHHHHHHHHHHHHHHHHHHHHT--HHHHHHHHHTTTTTS-HHHHHHHHHHTT--SB-TTS-B--HHHHHHHHHHTT-